Protein AF-A0A842RE19-F1 (afdb_monomer_lite)

Structure (mmCIF, N/CA/C/O backbone):
data_AF-A0A842RE19-F1
#
_entry.id   AF-A0A842RE19-F1
#
loop_
_atom_site.group_PDB
_atom_site.id
_atom_site.type_symbol
_atom_site.label_atom_id
_atom_site.label_alt_id
_atom_site.label_comp_id
_atom_site.label_asym_id
_atom_site.label_entity_id
_atom_site.label_seq_id
_atom_site.pdbx_PDB_ins_code
_atom_site.Cartn_x
_atom_site.Cartn_y
_atom_site.Cartn_z
_atom_site.occupancy
_atom_site.B_iso_or_equiv
_atom_site.auth_seq_id
_atom_site.auth_comp_id
_atom_site.auth_asym_id
_atom_site.auth_atom_id
_atom_site.pdbx_PDB_model_num
ATOM 1 N N . MET A 1 1 ? -48.166 -2.398 23.149 1.00 35.00 1 MET A N 1
ATOM 2 C CA . MET A 1 1 ? -47.291 -2.821 24.267 1.00 35.00 1 MET A CA 1
ATOM 3 C C . MET A 1 1 ? -46.397 -1.653 24.651 1.00 35.00 1 MET A C 1
ATOM 5 O O . MET A 1 1 ? -45.398 -1.396 23.994 1.00 35.00 1 MET A O 1
ATOM 9 N N . THR A 1 2 ? -46.822 -0.897 25.656 1.00 32.06 2 THR A N 1
ATOM 10 C CA . THR A 1 2 ? -46.242 0.384 26.076 1.00 32.06 2 THR A CA 1
ATOM 11 C C . THR A 1 2 ? -45.375 0.123 27.306 1.00 32.06 2 THR A C 1
ATOM 13 O O . THR A 1 2 ? -45.892 -0.293 28.340 1.00 32.06 2 THR A O 1
ATOM 16 N N . LYS A 1 3 ? -44.051 0.278 27.190 1.00 36.25 3 LYS A N 1
ATOM 17 C CA . LYS A 1 3 ? -43.134 0.141 28.332 1.00 36.25 3 LYS A CA 1
ATOM 18 C C . LYS A 1 3 ? -43.241 1.384 29.218 1.00 36.25 3 LYS A C 1
ATOM 20 O O . LYS A 1 3 ? -43.124 2.506 28.733 1.00 36.25 3 LYS A O 1
ATOM 25 N N . TYR A 1 4 ? -43.465 1.153 30.506 1.00 38.84 4 TYR A N 1
ATOM 26 C CA . TYR A 1 4 ? -43.522 2.157 31.561 1.00 38.84 4 TYR A CA 1
ATOM 27 C C . TYR A 1 4 ? -42.185 2.910 31.671 1.00 38.84 4 TYR A C 1
ATOM 29 O O . TYR A 1 4 ? -41.163 2.320 32.021 1.00 38.84 4 TYR A O 1
ATOM 37 N N . PHE A 1 5 ? -42.194 4.214 31.386 1.00 46.59 5 PHE A N 1
ATOM 38 C CA . PHE A 1 5 ? -41.094 5.125 31.709 1.00 46.59 5 PHE A CA 1
ATOM 39 C C . PHE A 1 5 ? -41.260 5.619 33.156 1.00 46.59 5 PHE A C 1
ATOM 41 O O . PHE A 1 5 ? -42.083 6.481 33.447 1.00 46.59 5 PHE A O 1
ATOM 48 N N . LEU A 1 6 ? -40.496 4.990 34.050 1.00 46.19 6 LEU A N 1
ATOM 49 C CA . LEU A 1 6 ? -40.028 5.419 35.377 1.00 46.19 6 LEU A CA 1
ATOM 50 C C . LEU A 1 6 ? -40.591 6.747 35.947 1.00 46.19 6 LEU A C 1
ATOM 52 O O . LEU A 1 6 ? -40.137 7.832 35.595 1.00 46.19 6 LEU A O 1
ATOM 56 N N . GLY A 1 7 ? -41.509 6.634 36.912 1.00 47.56 7 GLY A N 1
ATOM 57 C CA . GLY A 1 7 ? -41.393 7.171 38.284 1.00 47.56 7 GLY A CA 1
ATOM 58 C C . GLY A 1 7 ? -41.003 8.632 38.579 1.00 47.56 7 GLY A C 1
ATOM 59 O O . GLY A 1 7 ? -40.685 8.906 39.732 1.00 47.56 7 GLY A O 1
ATOM 60 N N . ARG A 1 8 ? -41.006 9.573 37.627 1.00 49.69 8 ARG A N 1
ATOM 61 C CA . ARG A 1 8 ? -40.836 11.018 37.909 1.00 49.69 8 ARG A CA 1
ATOM 62 C C . ARG A 1 8 ? -42.181 11.756 37.845 1.00 49.69 8 ARG A C 1
ATOM 64 O O . ARG A 1 8 ? -43.010 11.393 37.009 1.00 49.69 8 ARG A O 1
ATOM 71 N N . PRO A 1 9 ? -42.416 12.788 38.679 1.00 48.28 9 PRO A N 1
ATOM 72 C CA . PRO A 1 9 ? -43.657 13.558 38.642 1.00 48.28 9 PRO A CA 1
ATOM 73 C C . PRO A 1 9 ? -43.860 14.205 37.260 1.00 48.28 9 PRO A C 1
ATOM 75 O O . PRO A 1 9 ? -43.066 15.033 36.812 1.00 48.28 9 PRO A O 1
ATOM 78 N N . LEU A 1 10 ? -44.928 13.784 36.576 1.00 59.91 10 LEU A N 1
ATOM 79 C CA . LEU A 1 10 ? -45.425 14.334 35.313 1.00 59.91 10 LEU A CA 1
ATOM 80 C C . LEU A 1 10 ? -46.031 15.703 35.590 1.00 59.91 10 LEU A C 1
ATOM 82 O O . LEU A 1 10 ? -47.068 15.752 36.237 1.00 59.91 10 LEU A O 1
ATOM 86 N N . ASN A 1 11 ? -45.431 16.795 35.121 1.00 67.56 11 ASN A N 1
ATOM 87 C CA . ASN A 1 11 ? -45.952 18.119 35.473 1.00 67.56 11 ASN A CA 1
ATOM 88 C C . ASN A 1 11 ? -45.916 19.160 34.351 1.00 67.56 11 ASN A C 1
ATOM 90 O O . ASN A 1 11 ? -45.915 20.349 34.647 1.00 67.56 11 ASN A O 1
ATOM 94 N N . ILE A 1 12 ? -45.929 18.766 33.068 1.00 78.00 12 ILE A N 1
ATOM 95 C CA . ILE A 1 12 ? -46.259 19.712 31.986 1.00 78.00 12 ILE A CA 1
ATOM 96 C C . ILE A 1 12 ? -47.089 19.017 30.898 1.00 78.00 12 ILE A C 1
ATOM 98 O O . ILE A 1 12 ? -46.719 17.950 30.416 1.00 78.00 12 ILE A O 1
ATOM 102 N N . ALA A 1 13 ? -48.220 19.608 30.505 1.00 86.06 13 ALA A N 1
ATOM 103 C CA . ALA A 1 13 ? -49.023 19.131 29.380 1.00 86.06 13 ALA A CA 1
ATOM 104 C C . ALA A 1 13 ? -48.448 19.648 28.052 1.00 86.06 13 ALA A C 1
ATOM 106 O O . ALA A 1 13 ? -48.030 20.800 27.955 1.00 86.06 13 ALA A O 1
ATOM 107 N N . CYS A 1 14 ? -48.448 18.819 27.007 1.00 84.69 14 CYS A N 1
ATOM 108 C CA . CYS A 1 14 ? -48.079 19.274 25.669 1.00 84.69 14 CYS A CA 1
ATOM 109 C C . CYS A 1 14 ? -49.024 20.389 25.197 1.00 84.69 14 CYS A C 1
ATOM 111 O O . CYS A 1 14 ? -50.242 20.208 25.212 1.00 84.69 14 CYS A O 1
ATOM 113 N N . ASN A 1 15 ? -48.488 21.506 24.699 1.00 85.25 15 ASN A N 1
ATOM 114 C CA . ASN A 1 15 ? -49.310 22.629 24.235 1.00 85.25 15 ASN A CA 1
ATOM 115 C C . ASN A 1 15 ? -50.277 22.233 23.103 1.00 85.25 15 ASN A C 1
ATOM 117 O O . ASN A 1 15 ? -51.409 22.719 23.097 1.00 85.25 15 ASN A O 1
ATOM 121 N N . ASN A 1 16 ? -49.861 21.306 22.227 1.00 89.12 16 ASN A N 1
ATOM 122 C CA . ASN A 1 16 ? -50.638 20.838 21.078 1.00 89.12 16 ASN A CA 1
ATOM 123 C C . ASN A 1 16 ? -51.621 19.705 21.433 1.00 89.12 16 ASN A C 1
ATOM 125 O O . ASN A 1 16 ? -52.825 19.858 21.270 1.00 89.12 16 ASN A O 1
ATOM 129 N N . CYS A 1 17 ? -51.134 18.572 21.956 1.00 89.31 17 CYS A N 1
ATOM 130 C CA . CYS A 1 17 ? -51.972 17.380 22.174 1.00 89.31 17 CYS A CA 1
ATOM 131 C C . CYS A 1 17 ? -52.468 17.191 23.617 1.00 89.31 17 CYS A C 1
ATOM 133 O O . CYS A 1 17 ? -53.114 16.188 23.908 1.00 89.31 17 CYS A O 1
ATOM 135 N N . LYS A 1 18 ? -52.135 18.110 24.536 1.00 88.75 18 LYS A N 1
ATOM 136 C CA . LYS A 1 18 ? -52.500 18.103 25.970 1.00 88.75 18 LYS A CA 1
ATOM 137 C C . LYS A 1 18 ? -52.070 16.867 26.772 1.00 88.75 18 LYS A C 1
ATOM 139 O O . LYS A 1 18 ? -52.301 16.814 27.976 1.00 88.75 18 LYS A O 1
ATOM 144 N N . THR A 1 19 ? -51.392 15.904 26.152 1.00 86.81 19 THR A N 1
ATOM 145 C CA . THR A 1 19 ? -50.854 14.721 26.829 1.00 86.81 19 THR A CA 1
ATOM 146 C C . THR A 1 19 ? -49.787 15.138 27.848 1.00 86.81 19 THR A C 1
ATOM 148 O O . THR A 1 19 ? -48.957 15.995 27.524 1.00 86.81 19 THR A O 1
ATOM 151 N N . PRO A 1 20 ? -49.783 14.563 29.063 1.00 85.12 20 PRO A N 1
ATOM 152 C CA . PRO A 1 20 ? -48.771 14.861 30.068 1.00 85.12 20 PRO A CA 1
ATOM 153 C C . PRO A 1 20 ? -47.387 14.385 29.610 1.00 85.12 20 PRO A C 1
ATOM 155 O O . PRO A 1 20 ? -47.232 13.286 29.074 1.00 85.12 20 PRO A O 1
ATOM 158 N N . LEU A 1 21 ? -46.384 15.234 29.818 1.00 80.88 21 LEU A N 1
ATOM 159 C CA . LEU A 1 21 ? -44.994 15.024 29.434 1.00 80.88 21 LEU A CA 1
ATOM 160 C C . LEU A 1 21 ? -44.066 15.203 30.633 1.00 80.88 21 LEU A C 1
ATOM 162 O O . LEU A 1 21 ? -44.360 15.918 31.596 1.00 80.88 21 LEU A O 1
ATOM 166 N N . GLN A 1 22 ? -42.908 14.556 30.544 1.00 83.25 22 GLN A N 1
ATOM 167 C CA . GLN A 1 22 ? -41.798 14.839 31.442 1.00 83.25 22 GLN A CA 1
ATOM 168 C C . GLN A 1 22 ? -41.204 16.211 31.106 1.00 83.25 22 GLN A C 1
ATOM 170 O O . GLN A 1 22 ? -41.102 16.590 29.937 1.00 83.25 22 GLN A O 1
ATOM 175 N N . LYS A 1 23 ? -40.800 16.949 32.145 1.00 80.62 23 LYS A N 1
ATOM 176 C CA . LYS A 1 23 ? -40.213 18.289 32.020 1.00 80.62 23 LYS A CA 1
ATOM 177 C C . LYS A 1 23 ? -38.878 18.296 31.270 1.00 80.62 23 LYS A C 1
ATOM 179 O O . LYS A 1 23 ? -38.475 19.359 30.836 1.00 80.62 23 LYS A O 1
ATOM 184 N N . ASP A 1 24 ? -38.251 17.142 31.069 1.00 82.00 24 ASP A N 1
ATOM 185 C CA . ASP A 1 24 ? -36.924 17.019 30.450 1.00 82.00 24 ASP A CA 1
ATOM 186 C C . ASP A 1 24 ? -37.006 16.586 28.972 1.00 82.00 24 ASP A C 1
ATOM 188 O O . ASP A 1 24 ? -35.996 16.274 28.353 1.00 82.00 24 ASP A O 1
ATOM 192 N N . VAL A 1 25 ? -38.214 16.525 28.398 1.00 84.44 25 VAL A N 1
ATOM 193 C CA . VAL A 1 25 ? -38.435 16.065 27.023 1.00 84.44 25 VAL A CA 1
ATOM 194 C C . VAL A 1 25 ? -38.810 17.252 26.118 1.00 84.44 25 VAL A C 1
ATOM 196 O O . VAL A 1 25 ? -39.925 17.784 26.236 1.00 84.44 25 VAL A O 1
ATOM 199 N N . PRO A 1 26 ? -37.924 17.652 25.183 1.00 87.44 26 PRO A N 1
ATOM 200 C CA . PRO A 1 26 ? -38.138 18.810 24.320 1.00 87.44 26 PRO A CA 1
ATOM 201 C C . PRO A 1 26 ? -39.035 18.532 23.109 1.00 87.44 26 PRO A C 1
ATOM 203 O O . PRO A 1 26 ? -39.596 19.462 22.526 1.00 87.44 26 PRO A O 1
ATOM 206 N N . ILE A 1 27 ? -39.222 17.260 22.743 1.00 88.50 27 ILE A N 1
ATOM 207 C CA . ILE A 1 27 ? -40.057 16.837 21.613 1.00 88.50 27 ILE A CA 1
ATOM 208 C C . ILE A 1 27 ? -41.169 15.931 22.128 1.00 88.50 27 ILE A C 1
ATOM 210 O O . ILE A 1 27 ? -40.910 14.881 22.709 1.00 88.50 27 ILE A O 1
ATOM 214 N N . CYS A 1 28 ? -42.428 16.301 21.893 1.00 85.94 28 CYS A N 1
ATOM 215 C CA . CYS A 1 28 ? -43.546 15.457 22.305 1.00 85.94 28 CYS A CA 1
ATOM 216 C C . CYS A 1 28 ? -43.515 14.107 21.554 1.00 85.94 28 CYS A C 1
ATOM 218 O O . CYS A 1 28 ? -43.627 14.105 20.328 1.00 85.94 28 CYS A O 1
ATOM 220 N N . PRO A 1 29 ? -43.460 12.947 22.235 1.00 82.94 29 PRO A N 1
ATOM 221 C CA . PRO A 1 29 ? -43.412 11.645 21.568 1.00 82.94 29 PRO A CA 1
ATOM 222 C C . PRO A 1 29 ? -44.721 11.285 20.849 1.00 82.94 29 PRO A C 1
ATOM 224 O O . PRO A 1 29 ? -44.715 10.446 19.953 1.00 82.94 29 PRO A O 1
ATOM 227 N N . TYR A 1 30 ? -45.839 11.920 21.219 1.00 86.50 30 TYR A N 1
ATOM 228 C CA . TYR A 1 30 ? -47.163 11.615 20.671 1.00 86.50 30 TYR A CA 1
ATOM 229 C C . TYR A 1 30 ? -47.483 12.419 19.409 1.00 86.50 30 TYR A C 1
ATOM 231 O O . TYR A 1 30 ? -47.938 11.849 18.423 1.00 86.50 30 TYR A O 1
ATOM 239 N N . CYS A 1 31 ? -47.230 13.732 19.418 1.00 89.19 31 CYS A N 1
ATOM 240 C CA . CYS A 1 31 ? -47.547 14.613 18.286 1.00 89.19 31 CYS A CA 1
ATOM 241 C C . CYS A 1 31 ? -46.317 15.168 17.553 1.00 89.19 31 CYS A C 1
ATOM 243 O O . CYS A 1 31 ? -46.478 15.901 16.583 1.00 89.19 31 CYS A O 1
ATOM 245 N N . ARG A 1 32 ? -45.099 14.838 18.007 1.00 86.75 32 ARG A N 1
ATOM 246 C CA . ARG A 1 32 ? -43.809 15.271 17.434 1.00 86.75 32 ARG A CA 1
ATOM 247 C C . ARG A 1 32 ? -43.590 16.787 17.379 1.00 86.75 32 ARG A C 1
ATOM 249 O O . ARG A 1 32 ? -42.670 17.246 16.711 1.00 86.75 32 ARG A O 1
ATOM 256 N N . VAL A 1 33 ? -44.395 17.563 18.104 1.00 89.56 33 VAL A N 1
ATOM 257 C CA . VAL A 1 33 ? -44.215 19.015 18.218 1.00 89.56 33 VAL A CA 1
ATOM 258 C C . VAL A 1 33 ? -43.050 19.329 19.154 1.00 89.56 33 VAL A C 1
ATOM 260 O O . VAL A 1 33 ? -42.943 18.765 20.249 1.00 89.56 33 VAL A O 1
ATOM 263 N N . VAL A 1 34 ? -42.195 20.240 18.693 1.00 87.06 34 VAL A N 1
ATOM 264 C CA . VAL A 1 34 ? -41.032 20.775 19.402 1.00 87.06 34 VAL A CA 1
ATOM 265 C C . VAL A 1 34 ? -41.469 21.872 20.373 1.00 87.06 34 VAL A C 1
ATOM 267 O O . VAL A 1 34 ? -42.266 22.737 20.017 1.00 87.06 34 VAL A O 1
ATOM 270 N N . ARG A 1 35 ? -40.937 21.858 21.594 1.00 84.38 35 ARG A N 1
ATOM 271 C CA . ARG A 1 35 ? -41.251 22.828 22.655 1.00 84.38 35 ARG A CA 1
ATOM 272 C C . ARG A 1 35 ? -40.277 24.006 22.636 1.00 84.38 35 ARG A C 1
ATOM 274 O O . ARG A 1 35 ? -39.472 24.183 23.544 1.00 84.38 35 ARG A O 1
ATOM 281 N N . THR A 1 36 ? -40.333 24.803 21.572 1.00 83.69 36 THR A N 1
ATOM 282 C CA . THR A 1 36 ? -39.434 25.957 21.367 1.00 83.69 36 THR A CA 1
ATOM 283 C C . THR A 1 36 ? -39.600 27.065 22.413 1.00 83.69 36 THR A C 1
ATOM 285 O O . THR A 1 36 ? -38.789 27.979 22.468 1.00 83.69 36 THR A O 1
ATOM 288 N N . ASP A 1 37 ? -40.665 27.011 23.217 1.00 83.00 37 ASP A N 1
ATOM 289 C CA . ASP A 1 37 ? -40.958 27.928 24.320 1.00 83.00 37 ASP A CA 1
ATOM 290 C C . ASP A 1 37 ? -40.125 27.650 25.581 1.00 83.00 37 ASP A C 1
ATOM 292 O O . ASP A 1 37 ? -39.983 28.535 26.420 1.00 83.00 37 ASP A O 1
ATOM 296 N N . GLN A 1 38 ? -39.594 26.432 25.733 1.00 82.38 38 GLN A N 1
ATOM 297 C CA . GLN A 1 38 ? -38.895 26.001 26.953 1.00 82.38 38 GLN A CA 1
ATOM 298 C C . GLN A 1 38 ? -37.474 25.508 26.723 1.00 82.38 38 GLN A C 1
ATOM 300 O O . GLN A 1 38 ? -36.728 25.395 27.690 1.00 82.38 38 GLN A O 1
ATOM 305 N N . TYR A 1 39 ? -37.113 25.219 25.475 1.00 84.06 39 TYR A N 1
ATOM 306 C CA . TYR A 1 39 ? -35.785 24.746 25.120 1.00 84.06 39 TYR A CA 1
ATOM 307 C C . TYR A 1 39 ? -35.199 25.629 24.039 1.00 84.06 39 TYR A C 1
ATOM 309 O O . TYR A 1 39 ? -35.854 25.963 23.045 1.00 84.06 39 TYR A O 1
ATOM 317 N N . SER A 1 40 ? -33.939 25.975 24.240 1.00 87.94 40 SER A N 1
ATOM 318 C CA . SER A 1 40 ? -33.105 26.589 23.227 1.00 87.94 40 SER A CA 1
ATOM 319 C C . SER A 1 40 ? -32.887 25.634 22.053 1.00 87.94 40 SER A C 1
ATOM 321 O O . SER A 1 40 ? -33.072 24.416 22.133 1.00 87.94 40 SER A O 1
ATOM 323 N N . ARG A 1 41 ? -32.462 26.210 20.928 1.00 79.81 41 ARG A N 1
ATOM 324 C CA . ARG A 1 41 ? -32.057 25.443 19.751 1.00 79.81 41 ARG A CA 1
ATOM 325 C C . ARG A 1 41 ? -30.962 24.429 20.101 1.00 79.81 41 ARG A C 1
ATOM 327 O O . ARG A 1 41 ? -31.051 23.297 19.640 1.00 79.81 41 ARG A O 1
ATOM 334 N N . ASP A 1 42 ? -29.978 24.826 20.902 1.00 72.75 42 ASP A N 1
ATOM 335 C CA . ASP A 1 42 ? -28.817 23.992 21.228 1.00 72.75 42 ASP A CA 1
ATOM 336 C C . ASP A 1 42 ? -29.215 22.791 22.097 1.00 72.75 42 ASP A C 1
ATOM 338 O O . ASP A 1 42 ? -28.892 21.663 21.746 1.00 72.75 42 ASP A O 1
ATOM 342 N N . GLU A 1 43 ? -30.059 22.988 23.116 1.00 80.31 43 GLU A N 1
ATOM 343 C CA . GLU A 1 43 ? -30.623 21.884 23.918 1.00 80.31 43 GLU A CA 1
ATOM 344 C C . GLU A 1 43 ? -31.451 20.907 23.069 1.00 80.31 43 GLU A C 1
ATOM 346 O O . GLU A 1 43 ? -31.493 19.703 23.335 1.00 80.31 43 GLU A O 1
ATOM 351 N N . LEU A 1 44 ? -32.112 21.412 22.022 1.00 83.75 44 LEU A N 1
ATOM 352 C CA . LEU A 1 44 ? -32.828 20.573 21.069 1.00 83.75 44 LEU A CA 1
ATOM 353 C C . LEU A 1 44 ? -31.879 19.700 20.247 1.00 83.75 44 LEU A C 1
ATOM 355 O O . LEU A 1 44 ? -32.185 18.535 19.990 1.00 83.75 44 LEU A O 1
ATOM 359 N N . PHE A 1 45 ? -30.758 20.275 19.808 1.00 77.25 45 PHE A N 1
ATOM 360 C CA . PHE A 1 45 ? -29.732 19.557 19.063 1.00 77.25 45 PHE A CA 1
ATOM 361 C C . PHE A 1 45 ? -29.036 18.524 19.941 1.00 77.25 45 PHE A C 1
ATOM 363 O O . PHE A 1 45 ? -28.903 17.392 19.489 1.00 77.25 45 PHE A O 1
ATOM 370 N N . ASP A 1 46 ? -28.702 18.858 21.186 1.00 75.38 46 ASP A N 1
ATOM 371 C CA . ASP A 1 46 ? -28.100 17.923 22.140 1.00 75.38 46 ASP A CA 1
ATOM 372 C C . ASP A 1 46 ? -29.028 16.730 22.407 1.00 75.38 46 ASP A C 1
ATOM 374 O O . ASP A 1 46 ? -28.610 15.575 22.319 1.00 75.38 46 ASP A O 1
ATOM 378 N N . TYR A 1 47 ? -30.324 16.984 22.626 1.00 82.62 47 TYR A N 1
ATOM 379 C CA . TYR A 1 47 ? -31.323 15.924 22.773 1.00 82.62 47 TYR A CA 1
ATOM 380 C C . TYR A 1 47 ? -31.445 15.066 21.505 1.00 82.62 47 TYR A C 1
ATOM 382 O O . TYR A 1 47 ? -31.498 13.837 21.562 1.00 82.62 47 TYR A O 1
ATOM 390 N N . LEU A 1 48 ? -31.494 15.690 20.327 1.00 80.94 48 LEU A N 1
ATOM 391 C CA . LEU A 1 48 ? -31.552 14.952 19.067 1.00 80.94 48 LEU A CA 1
ATOM 392 C C . LEU A 1 48 ? -30.274 14.145 18.819 1.00 80.94 48 LEU A C 1
ATOM 394 O O . LEU A 1 48 ? -30.372 13.034 18.316 1.00 80.94 48 LEU A O 1
ATOM 398 N N . GLU A 1 49 ? -29.101 14.650 19.186 1.00 73.94 49 GLU A N 1
ATOM 399 C CA . GLU A 1 49 ? -27.832 13.937 19.044 1.00 73.94 49 GLU A CA 1
ATOM 400 C C . GLU A 1 49 ? -27.703 12.786 20.055 1.00 73.94 49 GLU A C 1
ATOM 402 O O . GLU A 1 49 ? -27.164 11.734 19.715 1.00 73.94 49 GLU A O 1
ATOM 407 N N . GLU A 1 50 ? -28.273 12.918 21.254 1.00 76.81 50 GLU A N 1
ATOM 408 C CA . GLU A 1 50 ? -28.316 11.848 22.256 1.00 76.81 50 GLU A CA 1
ATOM 409 C C . GLU A 1 50 ? -29.244 10.691 21.838 1.00 76.81 50 GLU A C 1
ATOM 411 O O . GLU A 1 50 ? -28.863 9.518 21.910 1.00 76.81 50 GLU A O 1
ATOM 416 N N . PHE A 1 51 ? -30.459 11.001 21.371 1.00 75.00 51 PHE A N 1
ATOM 417 C CA . PHE A 1 51 ? -31.484 9.991 21.063 1.00 75.00 51 PHE A CA 1
ATOM 418 C C . PHE A 1 51 ? -31.482 9.528 19.598 1.00 75.00 51 PHE A C 1
ATOM 420 O O . PHE A 1 51 ? -31.873 8.395 19.304 1.00 75.00 51 PHE A O 1
ATOM 427 N N . PHE A 1 52 ? -31.026 10.380 18.681 1.00 71.50 52 PHE A N 1
ATOM 428 C CA . PHE A 1 52 ? -30.941 10.137 17.238 1.00 71.50 52 PHE A CA 1
ATOM 429 C C . PHE A 1 52 ? -29.582 10.605 16.687 1.00 71.50 52 PHE A C 1
ATOM 431 O O . PHE A 1 52 ? -29.536 11.476 15.813 1.00 71.50 52 PHE A O 1
ATOM 438 N N . PRO A 1 53 ? -28.465 10.033 17.177 1.00 58.25 53 PRO A N 1
ATOM 439 C CA . PRO A 1 53 ? -27.123 10.467 16.809 1.00 58.25 53 PRO A CA 1
ATOM 440 C C . PRO A 1 53 ? -26.944 10.463 15.286 1.00 58.25 53 PRO A C 1
ATOM 442 O O . PRO A 1 53 ? -26.969 9.416 14.637 1.00 58.25 53 PRO A O 1
ATOM 445 N N . THR A 1 54 ? -26.783 11.657 14.705 1.00 55.59 54 THR A N 1
ATOM 446 C CA . THR A 1 54 ? -26.564 11.853 13.258 1.00 55.59 54 THR A CA 1
ATOM 447 C C . THR A 1 54 ? -25.151 11.452 12.844 1.00 55.59 54 THR A C 1
ATOM 449 O O . THR A 1 54 ? -24.913 11.046 11.707 1.00 55.59 54 THR A O 1
ATOM 452 N N . ARG A 1 55 ? -24.209 11.503 13.789 1.00 51.06 55 ARG A N 1
ATOM 453 C CA . ARG A 1 55 ? -22.906 10.847 13.695 1.00 51.06 55 ARG A CA 1
ATOM 454 C C . ARG A 1 55 ? -23.059 9.463 14.298 1.00 51.06 55 ARG A C 1
ATOM 456 O O . ARG A 1 55 ? -23.521 9.357 15.425 1.00 51.06 55 ARG A O 1
ATOM 463 N N . LEU A 1 56 ? -22.652 8.410 13.589 1.00 48.06 56 LEU A N 1
ATOM 464 C CA . LEU A 1 56 ? -22.505 7.080 14.182 1.00 48.06 56 LEU A CA 1
ATOM 465 C C . LEU A 1 56 ? -21.530 7.196 15.361 1.00 48.06 56 LEU A C 1
ATOM 467 O O . LEU A 1 56 ? -20.318 7.111 15.176 1.00 48.06 56 LEU A O 1
ATOM 471 N N . THR A 1 57 ? -22.035 7.424 16.572 1.00 45.94 57 THR A N 1
ATOM 472 C CA . THR A 1 57 ? -21.235 7.292 17.781 1.00 45.94 57 THR A CA 1
ATOM 473 C C . THR A 1 57 ? -20.765 5.849 17.789 1.00 45.94 57 THR A C 1
ATOM 475 O O . THR A 1 57 ? -21.574 4.917 17.807 1.00 45.94 57 THR A O 1
ATOM 478 N N . HIS A 1 58 ? -19.450 5.661 17.649 1.00 52.50 58 HIS A N 1
ATOM 479 C CA . HIS A 1 58 ? -18.816 4.352 17.645 1.00 52.50 58 HIS A CA 1
ATOM 480 C C . HIS A 1 58 ? -19.191 3.654 18.952 1.00 52.50 58 HIS A C 1
ATOM 482 O O . HIS A 1 58 ? -18.635 3.940 20.014 1.00 52.50 58 HIS A O 1
ATOM 488 N N . LYS A 1 59 ? -20.221 2.800 18.897 1.00 55.12 59 LYS A N 1
ATOM 489 C CA . LYS A 1 59 ? -20.704 2.077 20.068 1.00 55.12 59 LYS A CA 1
ATOM 490 C C . LYS A 1 59 ? -19.568 1.188 20.533 1.00 55.12 59 LYS A C 1
ATOM 492 O O . LYS A 1 59 ? -19.214 0.235 19.844 1.00 55.12 59 LYS A O 1
ATOM 497 N N . LYS A 1 60 ? -19.026 1.507 21.710 1.00 56.91 60 LYS A N 1
ATOM 498 C CA . LYS A 1 60 ? -18.046 0.678 22.408 1.00 56.91 60 LYS A CA 1
ATOM 499 C C . LYS A 1 60 ? -18.542 -0.764 22.391 1.00 56.91 60 LYS A C 1
ATOM 501 O O . LYS A 1 60 ? -19.642 -1.042 22.871 1.00 56.91 60 LYS A O 1
ATOM 506 N N . LYS A 1 61 ? -17.741 -1.673 21.841 1.00 63.53 61 LYS A N 1
ATOM 507 C CA . LYS A 1 61 ? -18.057 -3.101 21.823 1.00 63.53 61 LYS A CA 1
ATOM 508 C C . LYS A 1 61 ? -17.350 -3.752 23.019 1.00 63.53 61 LYS A C 1
ATOM 510 O O . LYS A 1 61 ? -16.128 -3.825 23.010 1.00 63.53 61 LYS A O 1
ATOM 515 N N . PRO A 1 62 ? -18.056 -4.156 24.093 1.00 58.81 62 PRO A N 1
ATOM 516 C CA . PRO A 1 62 ? -17.401 -4.657 25.305 1.00 58.81 62 PRO A CA 1
ATOM 517 C C . PRO A 1 62 ? -16.911 -6.107 25.178 1.00 58.81 62 PRO A C 1
ATOM 519 O O . PRO A 1 62 ? -16.019 -6.509 25.919 1.00 58.81 62 PRO A O 1
ATOM 522 N N . VAL A 1 63 ? -17.487 -6.881 24.253 1.00 62.22 63 VAL A N 1
ATOM 523 C CA . VAL A 1 63 ? -17.211 -8.311 24.061 1.00 62.22 63 VAL A CA 1
ATOM 524 C C . VAL A 1 63 ? -17.017 -8.587 22.572 1.00 62.22 63 VAL A C 1
ATOM 526 O O . VAL A 1 63 ? -17.815 -8.130 21.746 1.00 62.22 63 VAL A O 1
ATOM 529 N N . SER A 1 64 ? -15.953 -9.313 22.226 1.00 65.81 64 SER A N 1
ATOM 530 C CA . SER A 1 64 ? -15.719 -9.742 20.850 1.00 65.81 64 SER A CA 1
ATOM 531 C C . SER A 1 64 ? -16.656 -10.884 20.481 1.00 65.81 64 SER A C 1
ATOM 533 O O . SER A 1 64 ? -16.948 -11.768 21.281 1.00 65.81 64 SER A O 1
ATOM 535 N N . THR A 1 65 ? -17.093 -10.892 19.230 1.00 60.84 65 THR A N 1
ATOM 536 C CA . THR A 1 65 ? -17.684 -12.076 18.588 1.00 60.84 65 THR A CA 1
ATOM 537 C C . THR A 1 65 ? -16.702 -12.708 17.600 1.00 60.84 65 THR A C 1
ATOM 539 O O . THR A 1 65 ? -17.050 -13.663 16.910 1.00 60.84 65 THR A O 1
ATOM 542 N N . ALA A 1 66 ? -15.497 -12.143 17.480 1.00 65.50 66 ALA A N 1
ATOM 543 C CA . ALA A 1 66 ? -14.546 -12.469 16.434 1.00 65.50 66 ALA A CA 1
ATOM 544 C C . ALA A 1 66 ? -13.588 -13.585 16.861 1.00 65.50 66 ALA A C 1
ATOM 546 O O . ALA A 1 66 ? -13.140 -13.673 18.006 1.00 65.50 66 ALA A O 1
ATOM 547 N N . LYS A 1 67 ? -13.238 -14.438 15.897 1.00 73.75 67 LYS A N 1
ATOM 548 C CA . LYS A 1 67 ? -12.190 -15.445 16.063 1.00 73.75 67 LYS A CA 1
ATOM 549 C C . LYS A 1 67 ? -10.846 -14.750 16.269 1.00 73.75 67 LYS A C 1
ATOM 551 O O . LYS A 1 67 ? -10.565 -13.765 15.599 1.00 73.75 67 LYS A O 1
ATOM 556 N N . ARG A 1 68 ? -9.988 -15.325 17.122 1.00 72.75 68 ARG A N 1
ATOM 557 C CA . ARG A 1 68 ? -8.607 -14.863 17.323 1.00 72.75 68 ARG A CA 1
ATOM 558 C C . ARG A 1 68 ? -7.878 -14.696 15.978 1.00 72.75 68 ARG A C 1
ATOM 560 O O . ARG A 1 68 ? -7.637 -15.691 15.290 1.00 72.75 68 ARG A O 1
ATOM 567 N N . LEU A 1 69 ? -7.536 -13.457 15.623 1.00 77.94 69 LEU A N 1
ATOM 568 C CA . LEU A 1 69 ? -6.685 -13.132 14.484 1.00 77.94 69 LEU A CA 1
ATOM 569 C C . LEU A 1 69 ? -5.313 -13.786 14.650 1.00 77.94 69 LEU A C 1
ATOM 571 O O . LEU A 1 69 ? -4.745 -13.828 15.743 1.00 77.94 69 LEU A O 1
ATOM 575 N N . LYS A 1 70 ? -4.792 -14.338 13.555 1.00 79.00 70 LYS A N 1
ATOM 576 C CA . LYS A 1 70 ? -3.445 -14.903 13.527 1.00 79.00 70 LYS A CA 1
ATOM 577 C C . LYS A 1 70 ? -2.457 -13.776 13.259 1.00 79.00 70 LYS A C 1
ATOM 579 O O . LYS A 1 70 ? -2.638 -13.028 12.304 1.00 79.00 70 LYS A O 1
ATOM 584 N N . THR A 1 71 ? -1.400 -13.691 14.058 1.00 79.38 71 THR A N 1
ATOM 585 C CA . THR A 1 71 ? -0.239 -12.870 13.708 1.00 79.38 71 THR A CA 1
ATOM 586 C C . THR A 1 71 ? 0.432 -13.479 12.487 1.00 79.38 71 THR A C 1
ATOM 588 O O . THR A 1 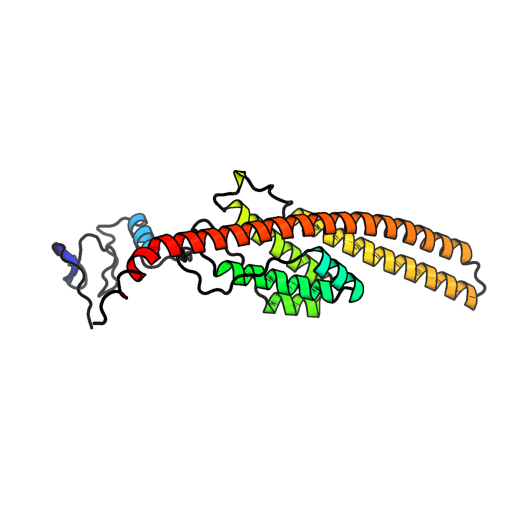71 ? 0.597 -14.699 12.416 1.00 79.38 71 THR A O 1
ATOM 591 N N . ARG A 1 72 ? 0.804 -12.641 11.523 1.00 80.44 72 ARG A N 1
ATOM 592 C CA . ARG A 1 72 ? 1.473 -13.089 10.298 1.00 80.44 72 ARG A CA 1
ATOM 593 C C . ARG A 1 72 ? 2.961 -12.830 10.378 1.00 80.44 72 ARG A C 1
ATOM 595 O O . ARG A 1 72 ? 3.363 -11.761 10.846 1.00 80.44 72 ARG A O 1
ATOM 602 N N . ASP A 1 73 ? 3.739 -13.784 9.879 1.00 85.88 73 ASP A N 1
ATOM 603 C CA . ASP A 1 73 ? 5.156 -13.579 9.620 1.00 85.88 73 ASP A CA 1
ATOM 604 C C . ASP A 1 73 ? 5.330 -12.846 8.288 1.00 85.88 73 ASP A C 1
ATOM 606 O O . ASP A 1 73 ? 4.870 -13.295 7.238 1.00 85.88 73 ASP A O 1
ATOM 610 N N . PHE A 1 74 ? 5.992 -11.696 8.338 1.00 85.38 74 PHE A N 1
ATOM 611 C CA . PHE A 1 74 ? 6.294 -10.897 7.160 1.00 85.38 74 PHE A CA 1
ATOM 612 C C . PHE A 1 74 ? 7.135 -11.676 6.135 1.00 85.38 74 PHE A C 1
ATOM 614 O O . PHE A 1 74 ? 6.876 -11.585 4.935 1.00 85.38 74 PHE A O 1
ATOM 621 N N . TRP A 1 75 ? 8.115 -12.468 6.588 1.00 86.19 75 TRP A N 1
ATOM 622 C CA . TRP A 1 75 ? 9.052 -13.150 5.689 1.00 86.19 75 TRP A CA 1
ATOM 623 C C . TRP A 1 75 ? 8.409 -14.286 4.901 1.00 86.19 75 TRP A C 1
ATOM 625 O O . TRP A 1 75 ? 8.753 -14.488 3.734 1.00 86.19 75 TRP A O 1
ATOM 635 N N . GLU A 1 76 ? 7.448 -14.984 5.503 1.00 86.94 76 GLU A N 1
ATOM 636 C CA . GLU A 1 76 ? 6.645 -16.008 4.833 1.00 86.94 76 GLU A CA 1
ATOM 637 C C . GLU A 1 76 ? 5.890 -15.402 3.640 1.00 86.94 76 GLU A C 1
ATOM 639 O O . GLU A 1 76 ? 6.009 -15.878 2.510 1.00 86.94 76 GLU A O 1
ATOM 644 N N . TRP A 1 77 ? 5.186 -14.288 3.866 1.00 84.31 77 TRP A N 1
ATOM 645 C CA . TRP A 1 77 ? 4.407 -13.608 2.829 1.00 84.31 77 TRP A CA 1
ATOM 646 C C . TRP A 1 77 ? 5.273 -12.933 1.769 1.00 84.31 77 TRP A C 1
ATOM 648 O O . TRP A 1 77 ? 4.936 -12.977 0.585 1.00 84.31 77 TRP A O 1
ATOM 658 N N . TYR A 1 78 ? 6.401 -12.345 2.169 1.00 83.94 78 TYR A N 1
ATOM 659 C CA . TYR A 1 78 ? 7.354 -11.759 1.232 1.00 83.94 78 TYR A CA 1
ATOM 660 C C . TYR A 1 78 ? 7.937 -12.825 0.293 1.00 83.94 78 TYR A C 1
ATOM 662 O O . TYR A 1 78 ? 7.894 -12.667 -0.927 1.00 83.94 78 TYR A O 1
ATOM 670 N N . SER A 1 79 ? 8.390 -13.953 0.848 1.00 84.69 79 SER A N 1
ATOM 671 C CA . SER A 1 79 ? 8.927 -15.074 0.066 1.00 84.69 79 SER A CA 1
ATOM 672 C C . SER A 1 79 ? 7.865 -15.662 -0.861 1.00 84.69 79 SER A C 1
ATOM 674 O O . SER A 1 79 ? 8.124 -15.882 -2.043 1.00 84.69 79 SER A O 1
ATOM 676 N N . PHE A 1 80 ? 6.639 -15.841 -0.358 1.00 82.81 80 PHE A N 1
ATOM 677 C CA . PHE A 1 80 ? 5.503 -16.275 -1.168 1.00 82.81 80 PHE A CA 1
ATOM 678 C C . PHE A 1 80 ? 5.239 -15.324 -2.345 1.00 82.81 80 PHE A C 1
ATOM 680 O O . PHE A 1 80 ? 5.021 -15.780 -3.467 1.00 82.81 80 PHE A O 1
ATOM 687 N N . GLY A 1 81 ? 5.318 -14.009 -2.125 1.00 80.00 81 GLY A N 1
ATOM 688 C CA . GLY A 1 81 ? 5.206 -13.002 -3.180 1.00 80.00 81 GLY A CA 1
ATOM 689 C C . GLY A 1 81 ? 6.262 -13.156 -4.280 1.00 80.00 81 GLY A C 1
ATOM 690 O O . GLY A 1 81 ? 5.914 -13.100 -5.458 1.00 80.00 81 GLY A O 1
ATOM 691 N N . ILE A 1 82 ? 7.522 -13.414 -3.915 1.00 83.06 82 ILE A N 1
ATOM 692 C CA . ILE A 1 82 ? 8.616 -13.627 -4.879 1.00 83.06 82 ILE A CA 1
ATOM 693 C C . ILE A 1 82 ? 8.385 -14.899 -5.702 1.00 83.06 82 ILE A C 1
ATOM 695 O O . ILE A 1 82 ? 8.404 -14.844 -6.930 1.00 83.06 82 ILE A O 1
ATOM 699 N N . PHE A 1 83 ? 8.114 -16.035 -5.047 1.00 84.25 83 PHE A N 1
ATOM 700 C CA . PHE A 1 83 ? 7.940 -17.327 -5.729 1.00 84.25 83 PHE A CA 1
ATOM 701 C C . PHE A 1 83 ? 6.713 -17.382 -6.648 1.00 84.25 83 PHE A C 1
ATOM 703 O O . PHE A 1 83 ? 6.653 -18.210 -7.552 1.00 84.25 83 PHE A O 1
ATOM 710 N N . THR A 1 84 ? 5.740 -16.498 -6.436 1.00 84.06 84 THR A N 1
ATOM 711 C CA . THR A 1 84 ? 4.509 -16.414 -7.236 1.00 84.06 84 THR A CA 1
ATOM 712 C C . THR A 1 84 ? 4.526 -15.264 -8.245 1.00 84.06 84 THR A C 1
ATOM 714 O O . THR A 1 84 ? 3.467 -14.865 -8.731 1.00 84.06 84 THR A O 1
ATOM 717 N N . PHE A 1 85 ? 5.705 -14.704 -8.547 1.00 77.62 85 PHE A N 1
ATOM 718 C CA . PHE A 1 85 ? 5.869 -13.579 -9.477 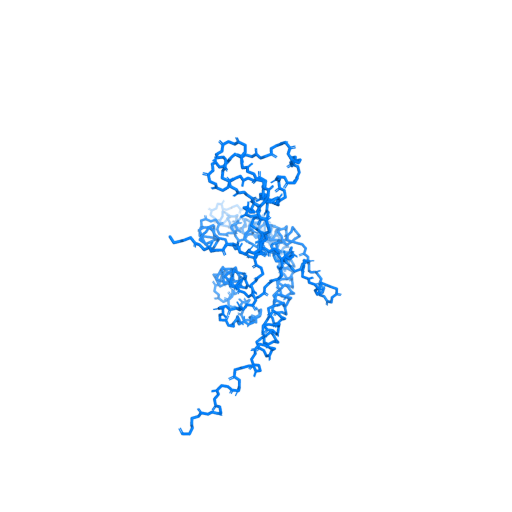1.00 77.62 85 PHE A CA 1
ATOM 719 C C . PHE A 1 85 ? 4.935 -12.392 -9.162 1.00 77.62 85 PHE A C 1
ATOM 721 O O . PHE A 1 85 ? 4.392 -11.747 -10.055 1.00 77.62 85 PHE A O 1
ATOM 728 N N . GLY A 1 86 ? 4.717 -12.109 -7.875 1.00 79.19 86 GLY A N 1
ATOM 729 C CA . GLY A 1 86 ? 3.905 -10.986 -7.403 1.00 79.19 86 GLY A CA 1
ATOM 730 C C . GLY A 1 86 ? 2.427 -11.296 -7.144 1.00 79.19 86 GLY A C 1
ATOM 731 O O . GLY A 1 86 ? 1.769 -10.507 -6.467 1.00 79.19 86 GLY A O 1
ATOM 732 N N . ILE A 1 87 ? 1.891 -12.449 -7.564 1.00 85.44 87 ILE A N 1
ATOM 733 C CA . ILE A 1 87 ? 0.490 -12.820 -7.263 1.00 85.44 87 ILE A CA 1
ATOM 734 C C . ILE A 1 87 ? 0.269 -12.913 -5.748 1.00 85.44 87 ILE A C 1
ATOM 736 O O . ILE A 1 87 ? -0.716 -12.403 -5.210 1.00 85.44 87 ILE A O 1
ATOM 740 N N . GLY A 1 88 ? 1.227 -13.506 -5.039 1.00 86.81 88 GLY A N 1
ATOM 741 C CA . GLY A 1 88 ? 1.188 -13.656 -3.592 1.00 86.81 88 GLY A CA 1
ATOM 742 C C . GLY A 1 88 ? 1.157 -12.328 -2.844 1.00 86.81 88 GLY A C 1
ATOM 743 O O . GLY A 1 88 ? 0.552 -12.251 -1.778 1.00 86.81 88 GLY A O 1
ATOM 744 N N . TYR A 1 89 ? 1.708 -11.262 -3.429 1.00 85.31 89 TYR A N 1
ATOM 745 C CA . TYR A 1 89 ? 1.626 -9.918 -2.864 1.00 85.31 89 TYR A CA 1
ATOM 746 C C . TYR A 1 89 ? 0.203 -9.338 -2.940 1.00 85.31 89 TYR A C 1
ATOM 748 O O . TYR A 1 89 ? -0.260 -8.724 -1.981 1.00 85.31 89 TYR A O 1
ATOM 756 N N . TYR A 1 90 ? -0.542 -9.580 -4.024 1.00 88.31 90 TYR A N 1
ATOM 7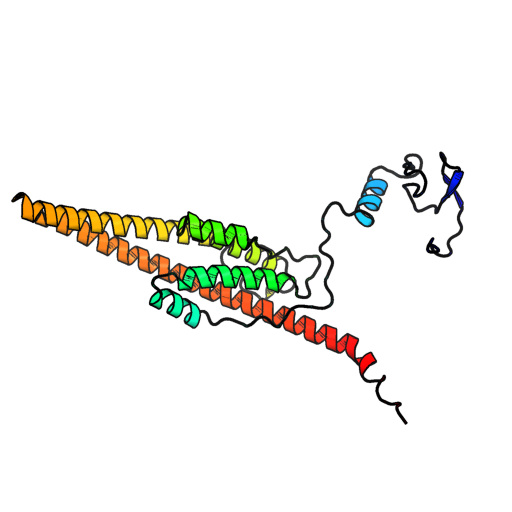57 C CA . TYR A 1 90 ? -1.953 -9.173 -4.103 1.00 88.31 90 TYR A CA 1
ATOM 758 C C . TYR A 1 90 ? -2.830 -9.949 -3.118 1.00 88.31 90 TYR A C 1
ATOM 760 O O . TYR A 1 90 ? -3.704 -9.369 -2.470 1.00 88.31 90 TYR A O 1
ATOM 768 N N . ILE A 1 91 ? -2.567 -11.250 -2.961 1.00 89.38 91 ILE A N 1
ATOM 769 C CA . ILE A 1 91 ? -3.235 -12.074 -1.948 1.00 89.38 91 ILE A CA 1
ATOM 770 C C . ILE A 1 91 ? -2.931 -11.515 -0.556 1.00 89.38 91 ILE A C 1
ATOM 772 O O . ILE A 1 91 ? -3.857 -11.279 0.215 1.00 89.38 91 ILE A O 1
ATOM 776 N N . TYR A 1 92 ? -1.662 -11.232 -0.256 1.00 89.00 92 TYR A N 1
ATOM 777 C CA . TYR A 1 92 ? -1.245 -10.595 0.993 1.00 89.00 92 TYR A CA 1
ATOM 778 C C . TYR A 1 92 ? -1.975 -9.267 1.245 1.00 89.00 92 TYR A C 1
ATOM 780 O O . TYR A 1 92 ? -2.487 -9.041 2.340 1.00 89.00 92 TYR A O 1
ATOM 788 N N . LEU A 1 93 ? -2.101 -8.411 0.230 1.00 89.12 93 LEU A N 1
ATOM 789 C CA . LEU A 1 93 ? -2.841 -7.149 0.309 1.00 89.12 93 LEU A CA 1
ATOM 790 C C . LEU A 1 93 ? -4.316 -7.344 0.684 1.00 89.12 93 LEU A C 1
ATOM 792 O O . LEU A 1 93 ? -4.818 -6.711 1.609 1.00 89.12 93 LEU A O 1
ATOM 796 N N . LEU A 1 94 ? -5.024 -8.240 -0.002 1.00 91.50 94 LEU A N 1
ATOM 797 C CA . LEU A 1 94 ? -6.435 -8.512 0.294 1.00 91.50 94 LEU A CA 1
ATOM 798 C C . LEU A 1 94 ? -6.619 -9.116 1.683 1.00 91.50 94 LEU A C 1
ATOM 800 O O . LEU A 1 94 ? -7.555 -8.785 2.409 1.00 91.50 94 LEU A O 1
ATOM 804 N N . VAL A 1 95 ? -5.705 -10.000 2.054 1.00 90.56 95 VAL A N 1
ATOM 805 C CA . VAL A 1 95 ? -5.715 -10.679 3.337 1.00 90.56 95 VAL A CA 1
ATOM 806 C C . VAL A 1 95 ? -5.426 -9.707 4.486 1.00 90.56 95 VAL A C 1
ATOM 808 O O . VAL A 1 95 ? -6.121 -9.755 5.495 1.00 90.56 95 VAL A O 1
ATOM 811 N N . THR A 1 96 ? -4.482 -8.778 4.330 1.00 89.25 96 THR A N 1
ATOM 812 C CA . THR A 1 96 ? -4.214 -7.735 5.336 1.00 89.25 96 THR A CA 1
ATOM 813 C C . THR A 1 96 ? -5.370 -6.743 5.456 1.00 89.25 96 THR A C 1
ATOM 815 O O . THR A 1 96 ? -5.730 -6.364 6.569 1.00 89.25 96 THR A O 1
ATOM 818 N N . LEU A 1 97 ? -6.024 -6.369 4.349 1.00 90.81 97 LEU A N 1
ATOM 819 C CA . LEU A 1 97 ? -7.260 -5.579 4.401 1.00 90.81 97 LEU A CA 1
ATOM 820 C C . LEU A 1 97 ? -8.383 -6.320 5.134 1.00 90.81 97 LEU A C 1
ATOM 822 O O . LEU A 1 97 ? -9.137 -5.707 5.889 1.00 90.81 97 LEU A O 1
ATOM 826 N N . LYS A 1 98 ? -8.500 -7.633 4.921 1.00 91.00 98 LYS A N 1
ATOM 827 C CA . LYS A 1 98 ? -9.467 -8.458 5.641 1.00 91.00 98 LYS A CA 1
ATOM 828 C C . LYS A 1 98 ? -9.144 -8.492 7.132 1.00 91.00 98 LYS A C 1
ATOM 830 O O . LYS A 1 98 ? -10.039 -8.253 7.930 1.00 91.00 98 LYS A O 1
ATOM 835 N N . ASP A 1 99 ? -7.888 -8.709 7.506 1.00 89.19 99 ASP A N 1
ATOM 836 C CA . ASP A 1 99 ? -7.483 -8.698 8.913 1.00 89.19 99 ASP A CA 1
ATOM 837 C C . ASP A 1 99 ? -7.764 -7.332 9.566 1.00 89.19 99 ASP A C 1
ATOM 839 O O . ASP A 1 99 ? -8.195 -7.285 10.712 1.00 89.19 99 ASP A O 1
ATOM 843 N N . MET A 1 100 ? -7.602 -6.216 8.841 1.00 89.00 100 MET A N 1
ATOM 844 C CA . MET A 1 100 ? -8.020 -4.888 9.317 1.00 89.00 100 MET A CA 1
ATOM 845 C C . MET A 1 100 ? -9.536 -4.779 9.527 1.00 89.00 100 MET A C 1
ATOM 847 O O . MET A 1 100 ? -9.977 -4.125 10.474 1.00 89.00 100 MET A O 1
ATOM 851 N N . ASN A 1 101 ? -10.342 -5.390 8.659 1.00 89.31 101 ASN A N 1
ATOM 852 C CA . ASN A 1 101 ? -11.797 -5.409 8.807 1.00 89.31 101 ASN A CA 1
ATOM 853 C C . ASN A 1 101 ? -12.230 -6.251 10.004 1.00 89.31 101 ASN A C 1
ATOM 855 O O . ASN A 1 101 ? -13.037 -5.786 10.805 1.00 89.31 101 ASN A O 1
ATOM 859 N N . ASP A 1 102 ? -11.671 -7.452 10.121 1.00 88.31 102 ASP A N 1
ATOM 860 C CA . ASP A 1 102 ? -11.930 -8.392 11.209 1.00 88.31 102 ASP A CA 1
ATOM 861 C C . ASP A 1 102 ? -11.432 -7.811 12.550 1.00 88.31 102 ASP A C 1
ATOM 863 O O . ASP A 1 102 ? -12.062 -8.000 13.590 1.00 88.31 102 ASP A O 1
ATOM 867 N N . HIS A 1 103 ? -10.345 -7.025 12.534 1.00 85.75 103 HIS A N 1
ATOM 868 C CA . HIS A 1 103 ? -9.848 -6.283 13.700 1.00 85.75 103 HIS A CA 1
ATOM 869 C C . HIS A 1 103 ? -10.896 -5.320 14.269 1.00 85.75 103 HIS A C 1
ATOM 871 O O . HIS A 1 103 ? -11.014 -5.177 15.482 1.00 85.75 103 HIS A O 1
ATOM 877 N N . TRP A 1 104 ? -11.724 -4.706 13.420 1.00 85.62 104 TRP A N 1
ATOM 878 C CA . TRP A 1 104 ? -12.779 -3.800 13.886 1.00 85.62 104 TRP A CA 1
ATOM 879 C C . TRP A 1 104 ? -13.843 -4.498 14.748 1.00 85.62 104 TRP A C 1
ATOM 881 O O . TRP A 1 104 ? -14.576 -3.846 15.495 1.00 85.62 104 TRP A O 1
ATOM 891 N N . ASP A 1 105 ? -13.950 -5.824 14.661 1.00 83.56 105 ASP A N 1
ATOM 892 C CA . ASP A 1 105 ? -14.918 -6.585 15.445 1.00 83.56 105 ASP A CA 1
ATOM 893 C C . ASP A 1 105 ? -14.454 -6.882 16.880 1.00 83.56 105 ASP A C 1
ATOM 895 O O . ASP A 1 105 ? -15.278 -7.355 17.678 1.00 83.56 105 ASP A O 1
ATOM 899 N N . TYR A 1 106 ? -13.199 -6.558 17.220 1.00 80.44 106 TYR A N 1
ATOM 900 C CA . TYR A 1 106 ? -12.652 -6.611 18.578 1.00 80.44 106 TYR A CA 1
ATOM 901 C C . TYR A 1 106 ? -13.157 -5.468 19.467 1.00 80.44 106 TYR A C 1
ATOM 903 O O . TYR A 1 106 ? -13.714 -4.482 18.971 1.00 80.44 106 TYR A O 1
ATOM 911 N N . PRO A 1 107 ? -12.972 -5.571 20.800 1.00 77.81 107 PRO A N 1
ATOM 912 C CA . PRO A 1 107 ? -13.329 -4.497 21.709 1.00 77.81 107 PRO A CA 1
ATOM 913 C C . PRO A 1 107 ? -12.527 -3.230 21.416 1.00 77.81 107 PRO A C 1
ATOM 915 O O . PRO A 1 107 ? -11.305 -3.243 21.533 1.00 77.81 107 PRO A O 1
ATOM 918 N N . HIS A 1 108 ? -13.220 -2.147 21.079 1.00 77.75 108 HIS A N 1
ATOM 919 C CA . HIS A 1 108 ? -12.633 -0.849 20.741 1.00 77.75 108 HIS A CA 1
ATOM 920 C C . HIS A 1 108 ? -13.250 0.271 21.581 1.00 77.75 108 HIS A C 1
ATOM 922 O O . HIS A 1 108 ? -14.414 0.200 22.002 1.00 77.75 108 HIS A O 1
ATOM 928 N N . GLY A 1 109 ? -12.452 1.304 21.849 1.00 73.00 109 GLY A N 1
ATOM 929 C CA . GLY A 1 109 ? -12.909 2.537 22.487 1.00 73.00 109 GLY A CA 1
ATOM 930 C C . GLY A 1 109 ? -13.704 3.443 21.542 1.00 73.00 109 GLY A C 1
ATOM 931 O O . GLY A 1 109 ? -13.644 3.310 20.324 1.00 73.00 109 GLY A O 1
ATOM 932 N N . SER A 1 110 ? -14.424 4.419 22.100 1.00 73.94 110 SER A N 1
ATOM 933 C CA . SER A 1 110 ? -15.138 5.446 21.319 1.00 73.94 110 SER A CA 1
ATOM 934 C C . SER A 1 110 ? -14.206 6.425 20.590 1.00 73.94 110 SER A C 1
ATOM 936 O O . SER A 1 110 ? -14.652 7.152 19.709 1.00 73.94 110 SER A O 1
ATOM 938 N N . TYR A 1 111 ? -12.926 6.454 20.965 1.00 76.12 111 TYR A N 1
ATOM 939 C CA . TYR A 1 111 ? -11.882 7.283 20.360 1.00 76.12 111 TYR A CA 1
ATOM 940 C C . TYR A 1 111 ? -11.254 6.642 19.108 1.00 76.12 111 TYR A C 1
ATOM 942 O O . TYR A 1 111 ? -10.578 7.324 18.339 1.00 76.12 111 TYR A O 1
ATOM 950 N N . GLU A 1 112 ? -11.453 5.339 18.887 1.00 77.31 112 GLU A N 1
ATOM 951 C CA . GLU A 1 112 ? -10.832 4.618 17.774 1.00 77.31 112 GLU A CA 1
ATOM 952 C C . GLU A 1 112 ? -11.572 4.881 16.463 1.00 77.31 112 GLU A C 1
ATOM 954 O O . GLU A 1 112 ? -12.801 4.859 16.399 1.00 77.31 112 GLU A O 1
ATOM 959 N N . THR A 1 113 ? -10.815 5.104 15.388 1.00 83.50 113 THR A N 1
ATOM 960 C CA . THR A 1 113 ? -11.377 5.265 14.040 1.00 83.50 113 THR A CA 1
ATOM 961 C C . THR A 1 113 ? -11.508 3.922 13.343 1.00 83.50 113 THR A C 1
ATOM 963 O O . THR A 1 113 ? -10.740 2.998 13.604 1.00 83.50 113 THR A O 1
ATOM 966 N N . THR A 1 114 ? -12.477 3.799 12.435 1.00 83.44 114 THR A N 1
ATOM 967 C CA . THR A 1 114 ? -12.720 2.526 11.750 1.00 83.44 114 THR A CA 1
ATOM 968 C C . THR A 1 114 ? -11.557 2.084 10.864 1.00 83.44 114 THR A C 1
ATOM 970 O O . THR A 1 114 ? -11.050 2.838 10.034 1.00 83.44 114 THR A O 1
ATOM 973 N N . THR A 1 115 ? -11.180 0.815 10.998 1.00 85.19 115 THR A N 1
ATOM 974 C CA . THR A 1 115 ? -10.221 0.136 10.118 1.00 85.19 115 THR A CA 1
ATOM 975 C C . THR A 1 115 ? -10.896 -0.541 8.924 1.00 85.19 115 THR A C 1
ATOM 977 O O . THR A 1 115 ? -10.205 -1.129 8.094 1.00 85.19 115 THR A O 1
ATOM 980 N N . LYS A 1 116 ? -12.232 -0.452 8.802 1.00 85.81 116 LYS A N 1
ATOM 981 C CA . LYS A 1 116 ? -12.992 -1.136 7.750 1.00 85.81 116 LYS A CA 1
ATOM 982 C C . LYS A 1 116 ? -12.683 -0.589 6.359 1.00 85.81 116 LYS A C 1
ATOM 984 O O . LYS A 1 116 ? -12.673 0.620 6.117 1.00 85.81 116 LYS A O 1
ATOM 989 N N . ASN A 1 117 ? -12.490 -1.502 5.423 1.00 87.25 117 ASN A N 1
ATOM 990 C CA . ASN A 1 117 ? -12.249 -1.303 4.005 1.00 87.25 117 ASN A CA 1
ATOM 991 C C . ASN A 1 117 ? -13.286 -2.071 3.190 1.00 87.25 117 ASN A C 1
ATOM 993 O O . ASN A 1 117 ? -13.715 -3.160 3.573 1.00 87.25 117 ASN A O 1
ATOM 997 N N . ASP A 1 118 ? -13.660 -1.518 2.043 1.00 87.94 118 ASP A N 1
ATOM 998 C CA . ASP A 1 118 ? -14.482 -2.232 1.078 1.00 87.94 118 ASP A CA 1
ATOM 999 C C . ASP A 1 118 ? -13.607 -3.244 0.322 1.00 87.94 118 ASP A C 1
ATOM 1001 O O . ASP A 1 118 ? -12.839 -2.887 -0.577 1.00 87.94 118 ASP A O 1
ATOM 1005 N N . LEU A 1 119 ? -13.686 -4.512 0.737 1.00 87.00 119 LEU A N 1
ATOM 1006 C CA . LEU A 1 119 ? -12.927 -5.607 0.130 1.00 87.00 119 LEU A CA 1
ATOM 1007 C C . LEU A 1 119 ? -13.367 -5.880 -1.307 1.00 87.00 119 LEU A C 1
ATOM 1009 O O . LEU A 1 119 ? -12.524 -6.251 -2.119 1.00 87.00 119 LEU A O 1
ATOM 1013 N N . PHE A 1 120 ? -14.648 -5.680 -1.631 1.00 86.94 120 PHE A N 1
ATOM 1014 C CA . PHE A 1 120 ? -15.160 -5.904 -2.979 1.00 86.94 120 PHE A CA 1
ATOM 1015 C C . PHE A 1 120 ? -14.588 -4.866 -3.942 1.00 86.94 120 PHE A C 1
ATOM 1017 O O . PHE A 1 120 ? -13.985 -5.229 -4.952 1.00 86.94 120 PHE A O 1
ATOM 1024 N N . THR A 1 121 ? -14.672 -3.583 -3.579 1.00 84.56 121 THR A N 1
ATOM 1025 C CA . THR A 1 121 ? -14.073 -2.501 -4.372 1.00 84.56 121 THR A CA 1
ATOM 1026 C C . THR A 1 121 ? -12.554 -2.656 -4.466 1.00 84.56 121 THR A C 1
ATOM 1028 O O . THR A 1 121 ? -11.986 -2.469 -5.539 1.00 84.56 121 THR A O 1
ATOM 1031 N N . SER A 1 122 ? -11.884 -3.061 -3.380 1.00 87.88 122 SER A N 1
ATOM 1032 C CA . SER A 1 122 ? -10.432 -3.298 -3.388 1.00 87.88 122 SER A CA 1
ATOM 1033 C C . SER A 1 122 ? -10.043 -4.452 -4.319 1.00 87.88 122 SER A C 1
ATOM 1035 O O . SER A 1 122 ? -9.095 -4.330 -5.090 1.00 87.88 122 SER A O 1
ATOM 1037 N N . PHE A 1 123 ? -10.791 -5.557 -4.297 1.00 90.19 123 PHE A N 1
ATOM 1038 C CA . PHE A 1 123 ? -10.578 -6.685 -5.202 1.00 90.19 123 PHE A CA 1
ATOM 1039 C C . PHE A 1 123 ? -10.779 -6.284 -6.664 1.00 90.19 123 PHE A C 1
ATOM 1041 O O . PHE A 1 123 ? -9.916 -6.556 -7.497 1.00 90.19 123 PHE A O 1
ATOM 1048 N N . LEU A 1 124 ? -11.881 -5.591 -6.964 1.00 88.75 124 LEU A N 1
ATOM 1049 C CA . LEU A 1 124 ? -12.178 -5.132 -8.316 1.00 88.75 124 LEU A CA 1
ATOM 1050 C C . LEU A 1 124 ? -11.089 -4.180 -8.821 1.00 88.75 124 LEU A C 1
ATOM 1052 O O . LEU A 1 124 ? -10.602 -4.352 -9.933 1.00 88.75 124 LEU A O 1
ATOM 1056 N N . LEU A 1 125 ? -10.628 -3.253 -7.977 1.00 87.56 125 LEU A N 1
ATOM 1057 C CA . LEU A 1 125 ? -9.562 -2.317 -8.322 1.00 87.56 125 LEU A CA 1
ATOM 1058 C C . LEU A 1 125 ? -8.235 -3.030 -8.635 1.00 87.56 125 LEU A C 1
ATOM 1060 O O . LEU A 1 125 ? -7.583 -2.680 -9.624 1.00 87.56 125 LEU A O 1
ATOM 1064 N N . LEU A 1 126 ? -7.847 -4.037 -7.837 1.00 89.25 126 LEU A N 1
ATOM 1065 C CA . LEU A 1 126 ? -6.668 -4.869 -8.116 1.00 89.25 126 LEU A CA 1
ATOM 1066 C C . LEU A 1 126 ? -6.808 -5.613 -9.443 1.00 89.25 126 LEU A C 1
ATOM 1068 O O . LEU A 1 126 ? -5.861 -5.631 -10.221 1.00 89.25 126 LEU A O 1
ATOM 1072 N N . LEU A 1 127 ? -7.982 -6.183 -9.716 1.00 88.44 127 LEU A N 1
ATOM 1073 C CA . LEU A 1 127 ? -8.232 -6.946 -10.936 1.00 88.44 127 LEU A CA 1
ATOM 1074 C C . LEU A 1 127 ? -8.198 -6.061 -12.191 1.00 88.44 127 LEU A C 1
ATOM 1076 O O . LEU A 1 127 ? -7.660 -6.472 -13.213 1.00 88.44 127 LEU A O 1
ATOM 1080 N N . THR A 1 128 ? -8.761 -4.850 -12.125 1.00 87.94 128 THR A N 1
ATOM 1081 C CA . THR A 1 128 ? -8.899 -3.972 -13.300 1.00 87.94 128 THR A CA 1
ATOM 1082 C C . THR A 1 128 ? -7.678 -3.098 -13.571 1.00 87.94 128 THR A C 1
ATOM 1084 O O . THR A 1 128 ? -7.456 -2.709 -14.712 1.00 87.94 128 THR A O 1
ATOM 1087 N N . THR A 1 129 ? -6.907 -2.735 -12.539 1.00 86.62 129 THR A N 1
ATOM 1088 C CA . THR A 1 129 ? -5.824 -1.734 -12.668 1.00 86.62 129 THR A CA 1
ATOM 1089 C C . THR A 1 129 ? -4.458 -2.207 -12.172 1.00 86.62 129 THR A C 1
ATOM 1091 O O . THR A 1 129 ? -3.477 -1.471 -12.307 1.00 86.62 129 THR A O 1
ATOM 1094 N N . SER A 1 130 ? -4.375 -3.416 -11.604 1.00 84.12 130 SER A N 1
ATOM 1095 C CA . SER A 1 130 ? -3.152 -4.076 -11.131 1.00 84.12 130 SER A CA 1
ATOM 1096 C C . SER A 1 130 ? -2.247 -3.164 -10.290 1.00 84.12 130 SER A C 1
ATOM 1098 O O . SER A 1 130 ? -2.486 -2.974 -9.095 1.00 84.12 130 SER A O 1
ATOM 1100 N N . PHE A 1 131 ? -1.206 -2.584 -10.902 1.00 82.56 131 PHE A N 1
ATOM 1101 C CA . PHE A 1 131 ? -0.219 -1.728 -10.241 1.00 82.56 131 PHE A CA 1
ATOM 1102 C C . PHE A 1 131 ? -0.846 -0.476 -9.623 1.00 82.56 131 PHE A C 1
ATOM 1104 O O . PHE A 1 131 ? -0.602 -0.192 -8.453 1.00 82.56 131 PHE A O 1
ATOM 1111 N N . PHE A 1 132 ? -1.702 0.243 -10.354 1.00 86.50 132 PHE A N 1
ATOM 1112 C CA . PHE A 1 132 ? -2.317 1.472 -9.837 1.00 86.50 132 PHE A CA 1
ATOM 1113 C C . PHE A 1 132 ? -3.272 1.185 -8.677 1.00 86.50 132 PHE A C 1
ATOM 1115 O O . PHE A 1 132 ? -3.268 1.895 -7.669 1.00 86.50 132 PHE A O 1
ATOM 1122 N N . GLY A 1 133 ? -4.036 0.098 -8.780 1.00 87.75 133 GLY A N 1
ATOM 1123 C CA . GLY A 1 133 ? -4.932 -0.343 -7.721 1.00 87.75 133 GLY A CA 1
ATOM 1124 C C . GLY A 1 133 ? -4.189 -0.693 -6.440 1.00 87.75 133 GLY A C 1
ATOM 1125 O O . GLY A 1 133 ? -4.598 -0.268 -5.359 1.00 87.75 133 GLY A O 1
ATOM 1126 N N . ALA A 1 134 ? -3.053 -1.387 -6.555 1.00 88.44 134 ALA A N 1
ATOM 1127 C CA . ALA A 1 134 ? -2.218 -1.719 -5.405 1.00 88.44 134 ALA A CA 1
ATOM 1128 C C . ALA A 1 134 ? -1.703 -0.471 -4.679 1.00 88.44 134 ALA A C 1
ATOM 1130 O O . ALA A 1 134 ? -1.747 -0.432 -3.452 1.00 88.44 134 ALA A O 1
ATOM 1131 N N . ILE A 1 135 ? -1.283 0.567 -5.410 1.00 90.06 135 ILE A N 1
ATOM 1132 C CA . ILE A 1 135 ? -0.826 1.835 -4.819 1.00 90.06 135 ILE A CA 1
ATOM 1133 C C . ILE A 1 135 ? -1.945 2.481 -3.985 1.00 90.06 135 ILE A C 1
ATOM 1135 O O . ILE A 1 135 ? -1.725 2.875 -2.837 1.00 90.06 135 ILE A O 1
ATOM 1139 N N . ILE A 1 136 ? -3.158 2.571 -4.542 1.00 89.38 136 ILE A N 1
ATOM 1140 C CA . ILE A 1 136 ? -4.315 3.189 -3.872 1.00 89.38 136 ILE A CA 1
ATOM 1141 C C . ILE A 1 136 ? -4.716 2.388 -2.629 1.00 89.38 136 ILE A C 1
ATOM 1143 O O . ILE A 1 136 ? -4.977 2.957 -1.567 1.00 89.38 136 ILE A O 1
ATOM 1147 N N . ILE A 1 137 ? -4.744 1.062 -2.742 1.00 90.19 137 ILE A N 1
ATOM 1148 C CA . ILE A 1 137 ? -5.091 0.176 -1.631 1.00 90.19 137 ILE A CA 1
ATOM 1149 C C . ILE A 1 137 ? -4.064 0.278 -0.511 1.00 90.19 137 ILE A C 1
ATOM 1151 O O . ILE A 1 137 ? -4.456 0.401 0.649 1.00 90.19 137 ILE A O 1
ATOM 1155 N N . GLN A 1 138 ? -2.772 0.298 -0.844 1.00 90.06 138 GLN A N 1
ATOM 1156 C CA . GLN A 1 138 ? -1.717 0.490 0.145 1.00 90.06 138 GLN A CA 1
ATOM 1157 C C . GLN A 1 138 ? -1.867 1.826 0.862 1.00 90.06 138 GLN A C 1
ATOM 1159 O O . GLN A 1 138 ? -1.839 1.876 2.090 1.00 90.06 138 GLN A O 1
ATOM 1164 N N . TYR A 1 139 ? -2.107 2.907 0.120 1.00 90.12 139 TYR A N 1
ATOM 1165 C CA . TYR A 1 139 ? -2.363 4.209 0.724 1.00 90.12 139 TYR A CA 1
ATOM 1166 C C . TYR A 1 139 ? -3.527 4.164 1.719 1.00 90.12 139 TYR A C 1
ATOM 1168 O O . TYR A 1 139 ? -3.371 4.598 2.860 1.00 90.12 139 TYR A O 1
ATOM 1176 N N . ASN A 1 140 ? -4.667 3.595 1.321 1.00 88.44 140 ASN A N 1
ATOM 1177 C CA . ASN A 1 140 ? -5.845 3.498 2.181 1.00 88.44 140 ASN A CA 1
ATOM 1178 C C . ASN A 1 140 ? -5.589 2.632 3.421 1.00 88.44 140 ASN A C 1
ATOM 1180 O O . ASN A 1 140 ? -5.957 3.034 4.528 1.00 88.44 140 ASN A O 1
ATOM 1184 N N . ARG A 1 141 ? -4.925 1.482 3.246 1.00 89.31 141 ARG A N 1
ATOM 1185 C CA . ARG A 1 141 ? -4.494 0.581 4.324 1.00 89.31 141 ARG A CA 1
ATOM 1186 C C . ARG A 1 141 ? -3.660 1.346 5.349 1.00 89.31 141 ARG A C 1
ATOM 1188 O O . ARG A 1 141 ? -4.037 1.416 6.518 1.00 89.31 141 ARG A O 1
ATOM 1195 N N . TYR A 1 142 ? -2.577 1.981 4.906 1.00 89.31 142 TYR A N 1
ATOM 1196 C CA . TYR A 1 142 ? -1.665 2.699 5.792 1.00 89.31 142 TYR A CA 1
ATOM 1197 C C . TYR A 1 142 ? -2.286 3.927 6.432 1.00 89.31 142 TYR A C 1
ATOM 1199 O O . TYR A 1 142 ? -2.067 4.176 7.613 1.00 89.31 142 TYR A O 1
ATOM 1207 N N . GLN A 1 143 ? -3.075 4.694 5.684 1.00 89.06 143 GLN A N 1
ATOM 1208 C CA . GLN A 1 143 ? -3.697 5.901 6.208 1.00 89.06 143 GLN A CA 1
ATOM 1209 C C . GLN A 1 143 ? -4.709 5.569 7.309 1.00 89.06 143 GLN A C 1
ATOM 1211 O O . GLN A 1 143 ? -4.673 6.188 8.371 1.00 89.06 143 GLN A O 1
ATOM 1216 N N . LYS A 1 144 ? -5.575 4.571 7.091 1.00 88.06 144 LYS A N 1
ATOM 1217 C CA . LYS A 1 144 ? -6.547 4.142 8.106 1.00 88.06 144 LYS A CA 1
ATOM 1218 C C . LYS A 1 144 ? -5.862 3.558 9.327 1.00 88.06 144 LYS A C 1
ATOM 1220 O O . LYS A 1 144 ? -6.222 3.909 10.445 1.00 88.06 144 LYS A O 1
ATOM 1225 N N . LEU A 1 145 ? -4.857 2.710 9.120 1.00 87.06 145 LEU A N 1
ATOM 1226 C CA . LEU A 1 145 ? -4.127 2.103 10.224 1.00 87.06 145 LEU A CA 1
ATOM 1227 C C . LEU A 1 145 ? -3.368 3.153 11.048 1.00 87.06 145 LEU A C 1
ATOM 1229 O O . LEU A 1 145 ? -3.424 3.128 12.273 1.00 87.06 145 LEU A O 1
ATOM 1233 N N . TYR A 1 146 ? -2.733 4.123 10.388 1.00 88.50 146 TYR A N 1
ATOM 1234 C CA . TYR A 1 146 ? -2.066 5.251 11.039 1.00 88.50 146 TYR A CA 1
ATOM 1235 C C . TYR A 1 146 ? -3.025 6.050 11.921 1.00 88.50 146 TYR A C 1
ATOM 1237 O O . TYR A 1 146 ? -2.738 6.279 13.094 1.00 88.50 146 TYR A O 1
ATOM 1245 N N . THR A 1 147 ? -4.179 6.449 11.379 1.00 86.38 147 THR A N 1
ATOM 1246 C CA . THR A 1 147 ? -5.182 7.211 12.133 1.00 86.38 147 THR A CA 1
ATOM 1247 C C . THR A 1 147 ? -5.790 6.389 13.270 1.00 86.38 147 THR A C 1
ATOM 1249 O O . THR A 1 147 ? -6.027 6.930 14.347 1.00 86.38 147 THR A O 1
ATOM 1252 N N . HIS A 1 148 ? -6.007 5.088 13.067 1.00 86.75 148 HIS A N 1
ATOM 1253 C CA . HIS A 1 148 ? -6.520 4.197 14.104 1.00 86.75 148 HIS A CA 1
ATOM 1254 C C . HIS A 1 148 ? -5.542 4.077 15.277 1.00 86.75 148 HIS A C 1
ATOM 1256 O O . HIS A 1 148 ? -5.922 4.318 16.422 1.00 86.75 148 HIS A O 1
ATOM 1262 N N . ILE A 1 149 ? -4.271 3.782 14.989 1.00 84.69 149 ILE A N 1
ATOM 1263 C CA . ILE A 1 149 ? -3.240 3.616 16.017 1.00 84.69 149 ILE A CA 1
ATOM 1264 C C . ILE A 1 149 ? -2.994 4.927 16.758 1.00 84.69 149 ILE A C 1
ATOM 1266 O O . ILE A 1 149 ? -2.902 4.898 17.978 1.00 84.69 149 ILE A O 1
ATOM 1270 N N . LEU A 1 150 ? -2.942 6.071 16.063 1.00 84.75 150 LEU A N 1
ATOM 1271 C CA . LEU A 1 150 ? -2.731 7.384 16.687 1.00 84.75 150 LEU A CA 1
ATOM 1272 C C . LEU A 1 150 ? -3.799 7.783 17.706 1.00 84.75 150 LEU A C 1
ATOM 1274 O O . LEU A 1 150 ? -3.520 8.597 18.583 1.00 84.75 150 LEU A O 1
ATOM 1278 N N . ASN A 1 151 ? -5.007 7.242 17.585 1.00 82.06 151 ASN A N 1
ATOM 1279 C CA . ASN A 1 151 ? -6.078 7.540 18.523 1.00 82.06 151 ASN A CA 1
ATOM 1280 C C . ASN A 1 151 ? -6.139 6.531 19.678 1.00 82.06 151 ASN A C 1
ATOM 1282 O O . ASN A 1 151 ? -6.908 6.734 20.613 1.00 82.06 151 ASN A O 1
ATOM 1286 N N . ALA A 1 152 ? -5.345 5.457 19.643 1.00 77.19 152 ALA A N 1
ATOM 1287 C CA . ALA A 1 152 ? -5.305 4.470 20.711 1.00 77.19 152 ALA A CA 1
ATOM 1288 C C . ALA A 1 152 ? -4.615 5.040 21.974 1.00 77.19 152 ALA A C 1
ATOM 1290 O O . ALA A 1 152 ? -3.658 5.807 21.888 1.00 77.19 152 ALA A O 1
ATOM 1291 N N . PRO A 1 153 ? -5.009 4.628 23.189 1.00 72.12 153 PRO A N 1
ATOM 1292 C CA . PRO A 1 153 ? -4.501 5.198 24.439 1.00 72.12 153 PRO A CA 1
ATOM 1293 C C . PRO A 1 153 ? -3.029 4.847 24.695 1.00 72.12 153 PRO A C 1
ATOM 1295 O O . PRO A 1 153 ? -2.401 5.413 25.585 1.00 72.12 153 PRO A O 1
ATOM 1298 N N . ARG A 1 154 ? -2.460 3.907 23.928 1.00 70.44 154 ARG A N 1
ATOM 1299 C CA . ARG A 1 154 ? -1.096 3.391 24.098 1.00 70.44 154 ARG A CA 1
ATOM 1300 C C . ARG A 1 154 ? -0.080 3.958 23.094 1.00 70.44 154 ARG A C 1
ATOM 1302 O O . ARG A 1 154 ? 1.023 3.428 22.975 1.00 70.44 154 ARG A O 1
ATOM 1309 N N . VAL A 1 155 ? -0.414 5.042 22.391 1.00 59.88 155 VAL A N 1
ATOM 1310 C CA . VAL A 1 155 ? 0.472 5.657 21.378 1.00 59.88 155 VAL A CA 1
ATOM 1311 C C . VAL A 1 155 ? 1.843 6.013 21.943 1.00 59.88 155 VAL A C 1
ATOM 1313 O O . VAL A 1 155 ? 2.843 5.810 21.266 1.00 59.88 155 VAL A O 1
ATOM 1316 N N . GLY A 1 156 ? 1.915 6.455 23.204 1.00 55.84 156 GLY A N 1
ATOM 1317 C CA . GLY A 1 156 ? 3.166 6.890 23.835 1.00 55.84 156 GLY A CA 1
ATOM 1318 C C . GLY A 1 156 ? 4.278 5.832 23.898 1.00 55.84 156 GLY A C 1
ATOM 1319 O O . GLY A 1 156 ? 5.438 6.205 24.032 1.00 55.84 156 GLY A O 1
ATOM 1320 N N . SER A 1 157 ? 3.959 4.534 23.776 1.00 59.50 157 SER A N 1
ATOM 1321 C CA . SER A 1 157 ? 4.964 3.455 23.744 1.00 59.50 157 SER A CA 1
ATOM 1322 C C . SER A 1 157 ? 5.213 2.862 22.354 1.00 59.50 157 SER A C 1
ATOM 1324 O O . SER A 1 157 ? 6.100 2.026 22.204 1.00 59.50 157 SER A O 1
ATOM 1326 N N . LEU A 1 158 ? 4.420 3.234 21.349 1.00 64.88 158 LEU A N 1
ATOM 1327 C CA . LEU A 1 158 ? 4.529 2.700 19.993 1.00 64.88 158 LEU A CA 1
ATOM 1328 C C . LEU A 1 158 ? 5.331 3.683 19.136 1.00 64.88 158 LEU A C 1
ATOM 1330 O O . LEU A 1 158 ? 4.980 4.856 19.032 1.00 64.88 158 LEU A O 1
ATOM 1334 N N . ARG A 1 159 ? 6.408 3.213 18.491 1.00 67.62 159 ARG A N 1
ATOM 1335 C CA . ARG A 1 159 ? 7.071 3.996 17.439 1.00 67.62 159 ARG A CA 1
ATOM 1336 C C . ARG A 1 159 ? 6.071 4.181 16.306 1.00 67.62 159 ARG A C 1
ATOM 1338 O O . ARG A 1 159 ? 5.746 3.222 15.615 1.00 67.62 159 ARG A O 1
ATOM 1345 N N . VAL A 1 160 ? 5.555 5.399 16.152 1.00 65.50 160 VAL A N 1
ATOM 1346 C CA . VAL A 1 160 ? 4.577 5.696 15.107 1.00 65.50 160 VAL A CA 1
ATOM 1347 C C . VAL A 1 160 ? 5.293 5.633 13.751 1.00 65.50 160 VAL A C 1
ATOM 1349 O O . VAL A 1 160 ? 6.244 6.387 13.534 1.00 65.50 160 VAL A O 1
ATOM 1352 N N . PRO A 1 161 ? 4.864 4.751 12.841 1.00 67.50 161 PRO A N 1
ATOM 1353 C CA . PRO A 1 161 ? 5.528 4.552 11.560 1.00 67.50 161 PRO A CA 1
ATOM 1354 C C . PRO A 1 161 ? 5.186 5.677 10.568 1.00 67.50 161 PRO A C 1
ATOM 1356 O O . PRO A 1 161 ? 4.342 6.544 10.828 1.00 67.50 161 PRO A O 1
ATOM 1359 N N . LEU A 1 162 ? 5.862 5.674 9.413 1.00 74.75 162 LEU A N 1
ATOM 1360 C CA . LEU A 1 162 ? 5.669 6.666 8.351 1.00 74.75 162 LEU A CA 1
ATOM 1361 C C . LEU A 1 162 ? 4.199 6.794 7.934 1.00 74.75 162 LEU A C 1
ATOM 1363 O O . LEU A 1 162 ? 3.491 5.805 7.762 1.00 74.75 162 LEU A 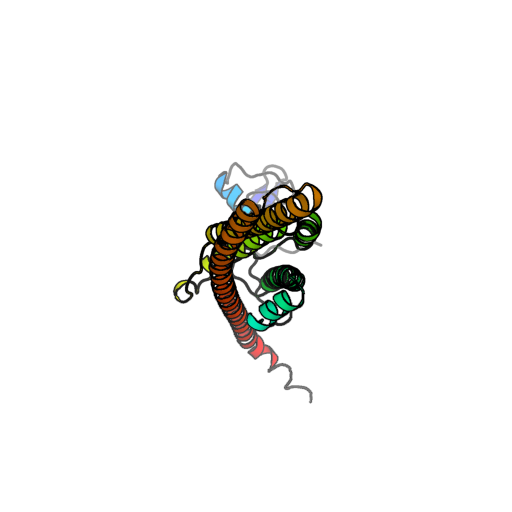O 1
ATOM 1367 N N . ARG A 1 163 ? 3.758 8.033 7.689 1.00 79.62 163 ARG A N 1
ATOM 1368 C CA . ARG A 1 163 ? 2.405 8.327 7.196 1.00 79.62 163 ARG A CA 1
ATOM 1369 C C . ARG A 1 163 ? 2.142 7.658 5.846 1.00 79.62 163 ARG A C 1
ATOM 1371 O O . ARG A 1 163 ? 3.030 7.595 4.995 1.00 79.62 163 ARG A O 1
ATOM 1378 N N . GLY A 1 164 ? 0.878 7.304 5.596 1.00 76.69 164 GLY A N 1
ATOM 1379 C CA . GLY A 1 164 ? 0.443 6.685 4.337 1.00 76.69 164 GLY A CA 1
ATOM 1380 C C . GLY A 1 164 ? 0.842 7.470 3.080 1.00 76.69 164 GLY A C 1
ATOM 1381 O O . GLY A 1 164 ? 1.165 6.867 2.062 1.00 76.69 164 GLY A O 1
ATOM 1382 N N . LYS A 1 165 ? 0.924 8.809 3.157 1.00 84.31 165 LYS A N 1
ATOM 1383 C CA . LYS A 1 165 ? 1.412 9.661 2.053 1.00 84.31 165 LYS A CA 1
ATOM 1384 C C . LYS A 1 165 ? 2.855 9.349 1.634 1.00 84.31 165 LYS A C 1
ATOM 1386 O O . LYS A 1 165 ? 3.139 9.333 0.444 1.00 84.31 165 LYS A O 1
ATOM 1391 N N . SER A 1 166 ? 3.762 9.112 2.582 1.00 87.00 166 SER A N 1
ATOM 1392 C CA . SER A 1 166 ? 5.166 8.809 2.270 1.00 87.00 166 SER A CA 1
ATOM 1393 C C . SER A 1 166 ? 5.286 7.460 1.566 1.00 87.00 166 SER A C 1
ATOM 1395 O O . SER A 1 166 ? 5.994 7.338 0.573 1.00 87.00 166 SER A O 1
ATOM 1397 N N . ILE A 1 167 ? 4.527 6.470 2.037 1.00 84.00 167 ILE A N 1
ATOM 1398 C CA . ILE A 1 167 ? 4.516 5.124 1.459 1.00 84.00 167 ILE A CA 1
ATOM 1399 C C . ILE A 1 167 ? 3.887 5.132 0.063 1.00 84.00 167 ILE A C 1
ATOM 1401 O O . ILE A 1 167 ? 4.418 4.504 -0.848 1.00 84.00 167 ILE A O 1
ATOM 1405 N N . PHE A 1 168 ? 2.819 5.907 -0.138 1.00 89.12 168 PHE A N 1
ATOM 1406 C CA . PHE A 1 168 ? 2.224 6.120 -1.458 1.00 89.12 168 PHE A CA 1
ATOM 1407 C C . PHE A 1 168 ? 3.266 6.592 -2.479 1.00 89.12 168 PHE A C 1
ATOM 1409 O O . PHE A 1 168 ? 3.400 5.983 -3.537 1.00 89.12 168 PHE A O 1
ATOM 1416 N N . TRP A 1 169 ? 4.051 7.623 -2.147 1.00 92.44 169 TRP A N 1
ATOM 1417 C CA . TRP A 1 169 ? 5.077 8.135 -3.059 1.00 92.44 169 TRP A CA 1
ATOM 1418 C C . TRP A 1 169 ? 6.196 7.130 -3.332 1.00 92.44 169 TRP A C 1
ATOM 1420 O O . TRP A 1 169 ? 6.681 7.078 -4.459 1.00 92.44 169 TRP A O 1
ATOM 1430 N N . LEU A 1 170 ? 6.567 6.297 -2.354 1.00 92.56 170 LEU A N 1
ATOM 1431 C CA . LEU A 1 170 ? 7.531 5.215 -2.575 1.00 92.56 170 LEU A CA 1
ATOM 1432 C C . LEU A 1 170 ? 7.005 4.182 -3.579 1.00 92.56 170 LEU A C 1
ATOM 1434 O O . LEU A 1 170 ? 7.732 3.815 -4.496 1.00 92.56 170 LEU A O 1
ATOM 1438 N N . PHE A 1 171 ? 5.742 3.762 -3.468 1.00 91.69 171 PHE A N 1
ATOM 1439 C CA . PHE A 1 171 ? 5.141 2.828 -4.428 1.00 91.69 171 PHE A CA 1
ATOM 1440 C C . PHE A 1 171 ? 4.943 3.445 -5.822 1.00 91.69 171 PHE A C 1
ATOM 1442 O O . PHE A 1 171 ? 5.155 2.767 -6.831 1.00 91.69 171 PHE A O 1
ATOM 1449 N N . VAL A 1 172 ? 4.581 4.731 -5.902 1.00 94.06 172 VAL A N 1
ATOM 1450 C CA . VAL A 1 172 ? 4.526 5.468 -7.178 1.00 94.06 172 VAL A CA 1
ATOM 1451 C C . VAL A 1 172 ? 5.910 5.505 -7.822 1.00 94.06 172 VAL A C 1
ATOM 1453 O O . VAL A 1 172 ? 6.048 5.136 -8.986 1.00 94.06 172 VAL A O 1
ATOM 1456 N N . LEU A 1 173 ? 6.943 5.878 -7.061 1.00 95.62 173 LEU A N 1
ATOM 1457 C CA . LEU A 1 173 ? 8.322 5.901 -7.541 1.00 95.62 173 LEU A CA 1
ATOM 1458 C C . LEU A 1 173 ? 8.777 4.510 -7.998 1.00 95.62 173 LEU A C 1
ATOM 1460 O O . LEU A 1 173 ? 9.311 4.380 -9.094 1.00 95.62 173 LEU A O 1
ATOM 1464 N N . GLN A 1 174 ? 8.510 3.464 -7.211 1.00 93.88 174 GLN A N 1
ATOM 1465 C CA . GLN A 1 174 ? 8.828 2.083 -7.578 1.00 93.88 174 GLN A CA 1
ATOM 1466 C C . GLN A 1 174 ? 8.164 1.684 -8.907 1.00 93.88 174 GLN A C 1
ATOM 1468 O O . GLN A 1 174 ? 8.798 1.048 -9.747 1.00 93.88 174 GLN A O 1
ATOM 1473 N N . THR A 1 175 ? 6.909 2.087 -9.120 1.00 92.12 175 THR A N 1
ATOM 1474 C CA . THR A 1 175 ? 6.165 1.804 -10.357 1.00 92.12 175 THR A CA 1
ATOM 1475 C C . THR A 1 175 ? 6.753 2.555 -11.550 1.00 92.12 175 THR A C 1
ATOM 1477 O O . THR A 1 175 ? 6.950 1.959 -12.605 1.00 92.12 175 THR A O 1
ATOM 1480 N N . ILE A 1 176 ? 7.101 3.835 -11.385 1.00 95.75 176 ILE A N 1
ATOM 1481 C CA . ILE A 1 176 ? 7.769 4.629 -12.429 1.00 95.75 176 ILE A CA 1
ATOM 1482 C C . ILE A 1 176 ? 9.112 3.996 -12.806 1.00 95.75 176 ILE A C 1
ATOM 1484 O O . ILE A 1 176 ? 9.394 3.827 -13.990 1.00 95.75 176 ILE A O 1
ATOM 1488 N N . LEU A 1 177 ? 9.916 3.598 -11.816 1.00 95.88 177 LEU A N 1
ATOM 1489 C CA . LEU A 1 177 ? 11.205 2.942 -12.043 1.00 95.88 177 LEU A CA 1
ATOM 1490 C C . LEU A 1 177 ? 11.043 1.601 -12.760 1.00 95.88 177 LEU A C 1
ATOM 1492 O O . LEU A 1 177 ? 11.808 1.307 -13.673 1.00 95.88 177 LEU A O 1
ATOM 1496 N N . PHE A 1 178 ? 10.028 0.812 -12.400 1.00 93.56 178 PHE A N 1
ATOM 1497 C CA . PHE A 1 178 ? 9.720 -0.438 -13.091 1.00 93.56 178 PHE A CA 1
ATOM 1498 C C . PHE A 1 178 ? 9.338 -0.208 -14.558 1.00 93.56 178 PHE A C 1
A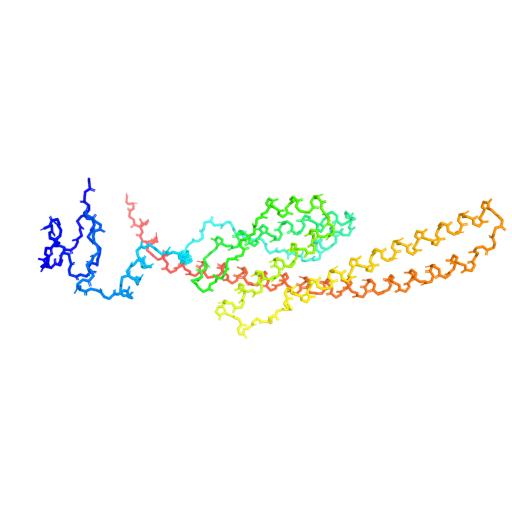TOM 1500 O O . PHE A 1 178 ? 9.888 -0.857 -15.444 1.00 93.56 178 PHE A O 1
ATOM 1507 N N . LEU A 1 179 ? 8.438 0.740 -14.834 1.00 94.56 179 LEU A N 1
ATOM 1508 C CA . LEU A 1 179 ? 8.032 1.062 -16.205 1.00 94.56 179 LEU A CA 1
ATOM 1509 C C . LEU A 1 179 ? 9.207 1.599 -17.032 1.00 94.56 179 LEU A C 1
ATOM 1511 O O . LEU A 1 179 ? 9.372 1.205 -18.184 1.00 94.56 179 LEU A O 1
ATOM 1515 N N . ALA A 1 180 ? 10.053 2.445 -16.437 1.00 96.44 180 ALA A N 1
ATOM 1516 C CA . ALA A 1 180 ? 11.270 2.939 -17.074 1.00 96.44 180 ALA A CA 1
ATOM 1517 C C . ALA A 1 180 ? 12.256 1.801 -17.378 1.00 96.44 180 ALA A C 1
ATOM 1519 O O . ALA A 1 180 ? 12.797 1.743 -18.480 1.00 96.44 180 ALA A O 1
ATOM 1520 N N . LEU A 1 181 ? 12.451 0.869 -16.440 1.00 96.88 181 LEU A N 1
ATOM 1521 C CA . LEU A 1 181 ? 13.290 -0.314 -16.633 1.00 96.88 181 LEU A CA 1
ATOM 1522 C C . LEU A 1 181 ? 12.794 -1.157 -17.814 1.00 96.88 181 LEU A C 1
ATOM 1524 O O . LEU A 1 181 ? 13.574 -1.472 -18.711 1.00 96.88 181 LEU A O 1
ATOM 1528 N N . VAL A 1 182 ? 11.497 -1.480 -17.836 1.00 95.44 182 VAL A N 1
ATOM 1529 C CA . VAL A 1 182 ? 10.870 -2.258 -18.915 1.00 95.44 182 VAL A CA 1
ATOM 1530 C C . VAL A 1 182 ? 11.020 -1.544 -20.257 1.00 95.44 182 VAL A C 1
ATOM 1532 O O . VAL A 1 182 ? 11.405 -2.176 -21.239 1.00 95.44 182 VAL A O 1
ATOM 1535 N N . ALA A 1 183 ? 10.780 -0.231 -20.304 1.00 97.00 183 ALA A N 1
ATOM 1536 C CA . ALA A 1 183 ? 10.924 0.557 -21.523 1.00 97.00 183 ALA A CA 1
ATOM 1537 C C . ALA A 1 183 ? 12.370 0.557 -22.044 1.00 97.00 183 ALA A C 1
ATOM 1539 O O . ALA A 1 183 ? 12.589 0.298 -23.224 1.00 97.00 183 ALA A O 1
ATOM 1540 N N . LEU A 1 184 ? 13.365 0.795 -21.181 1.00 96.94 184 LEU A N 1
ATOM 1541 C CA . LEU A 1 184 ? 14.779 0.807 -21.578 1.00 96.94 184 LEU A CA 1
ATOM 1542 C C . LEU A 1 184 ? 15.240 -0.558 -22.094 1.00 96.94 184 LEU A C 1
ATOM 1544 O O . LEU A 1 184 ? 15.913 -0.622 -23.121 1.00 96.94 184 LEU A O 1
ATOM 1548 N N . ILE A 1 185 ? 14.842 -1.646 -21.425 1.00 95.94 185 ILE A N 1
ATOM 1549 C CA . ILE A 1 185 ? 15.129 -3.010 -21.886 1.00 95.94 185 ILE A CA 1
ATOM 1550 C C . ILE A 1 185 ? 14.479 -3.248 -23.252 1.00 95.94 185 ILE A C 1
ATOM 1552 O O . ILE A 1 185 ? 15.142 -3.727 -24.170 1.00 95.94 185 ILE A O 1
ATOM 1556 N N . PHE A 1 186 ? 13.210 -2.868 -23.417 1.00 96.88 186 PHE A N 1
ATOM 1557 C CA . PHE A 1 186 ? 12.489 -3.024 -24.678 1.00 96.88 186 PHE A CA 1
ATOM 1558 C C . PHE A 1 186 ? 13.147 -2.246 -25.827 1.00 96.88 186 PHE A C 1
ATOM 1560 O O . PHE A 1 186 ? 13.344 -2.807 -26.905 1.00 96.88 186 PHE A O 1
ATOM 1567 N N . PHE A 1 187 ? 13.541 -0.987 -25.606 1.00 96.00 187 PHE A N 1
ATOM 1568 C CA . PHE A 1 187 ? 14.250 -0.185 -26.607 1.00 96.00 187 PHE A CA 1
ATOM 1569 C C . PHE A 1 187 ? 15.637 -0.745 -26.926 1.00 96.00 187 PHE A C 1
ATOM 1571 O O . PHE A 1 187 ? 16.000 -0.812 -28.099 1.00 96.00 187 PHE A O 1
ATOM 1578 N N . GLY A 1 188 ? 16.386 -1.202 -25.918 1.00 94.69 188 GLY A N 1
ATOM 1579 C CA . GLY A 1 188 ? 17.689 -1.837 -26.116 1.00 94.69 188 GLY A CA 1
ATOM 1580 C C . GLY A 1 188 ? 17.590 -3.108 -26.960 1.00 94.69 188 GLY A C 1
ATOM 1581 O O . GLY A 1 188 ? 18.310 -3.247 -27.947 1.00 94.69 188 GLY A O 1
ATOM 1582 N N . ILE A 1 189 ? 16.645 -3.997 -26.636 1.00 94.88 189 ILE A N 1
ATOM 1583 C CA . ILE A 1 189 ? 16.389 -5.217 -27.415 1.00 94.88 189 ILE A CA 1
ATOM 1584 C C . ILE A 1 189 ? 15.924 -4.864 -28.831 1.00 94.88 189 ILE A C 1
ATOM 1586 O O . ILE A 1 189 ? 16.427 -5.429 -29.796 1.00 94.88 189 ILE A O 1
ATOM 1590 N N . SER A 1 190 ? 15.008 -3.906 -28.984 1.00 94.31 190 SER A N 1
ATOM 1591 C CA . SER A 1 190 ? 14.505 -3.498 -30.303 1.00 94.31 190 SER A CA 1
ATOM 1592 C C . SER A 1 190 ? 15.611 -2.912 -31.186 1.00 94.31 190 SER A C 1
ATOM 1594 O O . SER A 1 190 ? 15.687 -3.241 -32.367 1.00 94.31 190 SER A O 1
ATOM 1596 N N . ALA A 1 191 ? 16.505 -2.095 -30.620 1.00 93.00 191 ALA A N 1
ATOM 1597 C CA . ALA A 1 191 ? 17.664 -1.551 -31.326 1.00 93.00 191 ALA A CA 1
ATOM 1598 C C . ALA A 1 191 ? 18.660 -2.649 -31.730 1.00 93.00 191 ALA A C 1
ATOM 1600 O O . ALA A 1 191 ? 19.191 -2.626 -32.844 1.00 93.00 191 ALA A O 1
ATOM 1601 N N . PHE A 1 192 ? 18.881 -3.634 -30.857 1.00 92.94 192 PHE A N 1
ATOM 1602 C CA . PHE A 1 192 ? 19.707 -4.798 -31.162 1.00 92.94 192 PHE A CA 1
ATOM 1603 C C . PHE A 1 192 ? 19.125 -5.611 -32.325 1.00 92.94 192 PHE A C 1
ATOM 1605 O O . PHE A 1 192 ? 19.821 -5.865 -33.307 1.00 92.94 192 PHE A O 1
ATOM 1612 N N . LEU A 1 193 ? 17.832 -5.949 -32.257 1.00 94.06 193 LEU A N 1
ATOM 1613 C CA . LEU A 1 193 ? 17.128 -6.670 -33.319 1.00 94.06 193 LEU A CA 1
ATOM 1614 C C . LEU A 1 193 ? 17.178 -5.897 -34.644 1.00 94.06 193 LEU A C 1
ATOM 1616 O O . LEU A 1 193 ? 17.529 -6.471 -35.669 1.00 94.06 193 LEU A O 1
ATOM 1620 N N . ALA A 1 194 ? 16.899 -4.591 -34.629 1.00 92.69 194 ALA A N 1
ATOM 1621 C CA . ALA A 1 194 ? 16.976 -3.757 -35.827 1.00 92.69 194 ALA A CA 1
ATOM 1622 C C . ALA A 1 194 ? 18.389 -3.735 -36.436 1.00 92.69 194 ALA A C 1
ATOM 1624 O O . ALA A 1 194 ? 18.531 -3.828 -37.652 1.00 92.69 194 ALA A O 1
ATOM 1625 N N . GLY A 1 195 ? 19.437 -3.676 -35.609 1.00 91.75 195 GLY A N 1
ATOM 1626 C CA . GLY A 1 195 ? 20.820 -3.753 -36.088 1.00 91.75 195 GLY A CA 1
ATOM 1627 C C . GLY A 1 195 ? 21.146 -5.072 -36.787 1.00 91.75 195 GLY A C 1
ATOM 1628 O O . GLY A 1 195 ? 21.843 -5.065 -37.796 1.00 91.75 195 GLY A O 1
ATOM 1629 N N . MET A 1 196 ? 20.589 -6.191 -36.305 1.00 92.06 196 MET A N 1
ATOM 1630 C CA . MET A 1 196 ? 20.767 -7.499 -36.946 1.00 92.06 196 MET A CA 1
ATOM 1631 C C . MET A 1 196 ? 20.053 -7.613 -38.300 1.00 92.06 196 MET A C 1
ATOM 1633 O O . MET A 1 196 ? 20.574 -8.275 -39.191 1.00 92.06 196 MET A O 1
ATOM 1637 N N . PHE A 1 197 ? 18.877 -6.996 -38.467 1.00 93.38 197 PHE A N 1
ATOM 1638 C CA . PHE A 1 197 ? 18.078 -7.123 -39.697 1.00 93.38 197 PHE A CA 1
ATOM 1639 C C . PHE A 1 197 ? 18.384 -6.070 -40.770 1.00 93.38 197 PHE A C 1
ATOM 1641 O O . PHE A 1 197 ? 18.168 -6.341 -41.947 1.00 93.38 197 PHE A O 1
ATOM 1648 N N . PHE A 1 198 ? 18.856 -4.880 -40.388 1.00 90.50 198 PHE A N 1
ATOM 1649 C CA . PHE A 1 198 ? 19.023 -3.742 -41.305 1.00 90.50 198 PHE A CA 1
ATOM 1650 C C . PHE A 1 198 ? 20.485 -3.305 -41.495 1.00 90.50 198 PHE A C 1
ATOM 1652 O O . PHE A 1 198 ? 20.721 -2.196 -41.967 1.00 90.50 198 PHE A O 1
ATOM 1659 N N . GLU A 1 199 ? 21.459 -4.133 -41.091 1.00 83.94 199 GLU A N 1
ATOM 1660 C CA . GLU A 1 199 ? 22.910 -3.849 -41.169 1.00 83.94 199 GLU A CA 1
ATOM 1661 C C . GLU A 1 199 ? 23.321 -2.496 -40.544 1.00 83.94 199 GLU A C 1
ATOM 1663 O O . GLU A 1 199 ? 24.352 -1.904 -40.866 1.00 83.94 199 GLU A O 1
ATOM 1668 N N . PHE A 1 200 ? 22.513 -1.988 -39.610 1.00 82.12 200 PHE A N 1
ATOM 1669 C CA . PHE A 1 200 ? 22.774 -0.741 -38.906 1.00 82.12 200 PHE A CA 1
ATOM 1670 C C . PHE A 1 200 ? 23.699 -1.005 -37.713 1.00 82.12 200 PHE A C 1
ATOM 1672 O O . PHE A 1 200 ? 23.443 -1.910 -36.917 1.00 82.12 200 PHE A O 1
ATOM 1679 N N . ASN A 1 201 ? 24.745 -0.192 -37.526 1.00 83.00 201 ASN A N 1
ATOM 1680 C CA . ASN A 1 201 ? 25.640 -0.309 -36.368 1.00 83.00 201 ASN A CA 1
ATOM 1681 C C . ASN A 1 201 ? 24.947 0.178 -35.076 1.00 83.00 201 ASN A C 1
ATOM 1683 O O . ASN A 1 201 ? 25.196 1.278 -34.582 1.00 83.00 201 ASN A O 1
ATOM 1687 N N . SER A 1 202 ? 24.040 -0.642 -34.535 1.00 90.62 202 SER A N 1
ATOM 1688 C CA . SER A 1 202 ? 23.221 -0.337 -33.354 1.00 90.62 202 SER A CA 1
ATOM 1689 C C . SER A 1 202 ? 23.889 -0.701 -32.025 1.00 90.62 202 SER A C 1
ATOM 1691 O O . SER A 1 202 ? 23.279 -0.526 -30.966 1.00 90.62 202 SER A O 1
ATOM 1693 N N . LEU A 1 203 ? 25.132 -1.196 -32.047 1.00 91.75 203 LEU A N 1
ATOM 1694 C CA . LEU A 1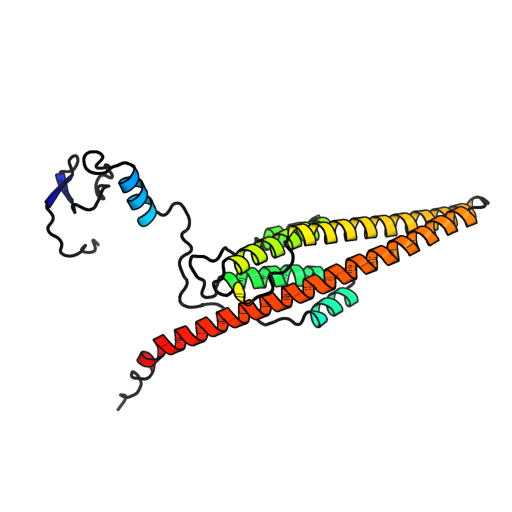 203 ? 25.815 -1.723 -30.862 1.00 91.75 203 LEU A CA 1
ATOM 1695 C C . LEU A 1 203 ? 25.934 -0.669 -29.753 1.00 91.75 203 LEU A C 1
ATOM 1697 O O . LEU A 1 203 ? 25.601 -0.944 -28.602 1.00 91.75 203 LEU A O 1
ATOM 1701 N N . TRP A 1 204 ? 26.323 0.558 -30.104 1.00 92.69 204 TRP A N 1
ATOM 1702 C CA . TRP A 1 204 ? 26.444 1.660 -29.144 1.00 92.69 204 TRP A CA 1
ATOM 1703 C C . TRP A 1 204 ? 25.102 2.088 -28.549 1.00 92.69 204 TRP A C 1
ATOM 1705 O O . TRP A 1 204 ? 25.012 2.342 -27.350 1.00 92.69 204 TRP A O 1
ATOM 1715 N N . ILE A 1 205 ? 24.050 2.123 -29.371 1.00 91.94 205 ILE A N 1
ATOM 1716 C CA . ILE A 1 205 ? 22.693 2.468 -28.930 1.00 91.94 205 ILE A CA 1
ATOM 1717 C C . ILE A 1 205 ? 22.186 1.404 -27.952 1.00 91.94 205 ILE A C 1
ATOM 1719 O O . ILE A 1 205 ? 21.722 1.729 -26.861 1.00 91.94 205 ILE A O 1
ATOM 1723 N N . THR A 1 206 ? 22.344 0.130 -28.315 1.00 93.25 206 THR A N 1
ATOM 1724 C CA . THR A 1 206 ? 21.990 -1.018 -27.471 1.00 93.25 206 THR A CA 1
ATOM 1725 C C . THR A 1 206 ? 22.718 -0.949 -26.130 1.00 93.25 206 THR A C 1
ATOM 1727 O O . THR A 1 206 ? 22.087 -1.043 -25.078 1.00 93.25 206 THR A O 1
ATOM 1730 N N . LEU A 1 207 ? 24.035 -0.724 -26.153 1.00 94.50 207 LEU A N 1
ATOM 1731 C CA . LEU A 1 207 ? 24.852 -0.636 -24.946 1.00 94.50 207 LEU A CA 1
ATOM 1732 C C . LEU A 1 207 ? 24.393 0.506 -24.029 1.00 94.50 207 LEU A C 1
ATOM 1734 O O . LEU A 1 207 ? 24.282 0.307 -22.821 1.00 94.50 207 LEU A O 1
ATOM 1738 N N . LEU A 1 208 ? 24.068 1.676 -24.590 1.00 96.06 208 LEU A N 1
ATOM 1739 C CA . LEU A 1 208 ? 23.572 2.823 -23.828 1.00 96.06 208 LEU A CA 1
ATOM 1740 C C . LEU A 1 208 ? 22.249 2.503 -23.118 1.00 96.06 208 LEU A C 1
ATOM 1742 O O . LEU A 1 208 ? 22.114 2.786 -21.925 1.00 96.06 208 LEU A O 1
ATOM 1746 N N . PHE A 1 209 ? 21.299 1.867 -23.810 1.00 95.62 209 PHE A N 1
ATOM 1747 C CA . PHE A 1 209 ? 20.033 1.446 -23.202 1.00 95.62 209 PHE A CA 1
ATOM 1748 C C . PHE A 1 209 ? 20.231 0.384 -22.114 1.00 95.62 209 PHE A C 1
ATOM 1750 O O . PHE A 1 209 ? 19.600 0.474 -21.059 1.00 95.62 209 PHE A O 1
ATOM 1757 N N . LEU A 1 210 ? 21.134 -0.581 -22.316 1.00 92.69 210 LEU A N 1
ATOM 1758 C CA . LEU A 1 210 ? 21.429 -1.614 -21.321 1.00 92.69 210 LEU A CA 1
ATOM 1759 C C . LEU A 1 210 ? 22.114 -1.038 -20.074 1.00 92.69 210 LEU A C 1
ATOM 1761 O O . LEU A 1 210 ? 21.702 -1.360 -18.959 1.00 92.69 210 LEU A O 1
ATOM 1765 N N . ILE A 1 211 ? 23.084 -0.131 -20.232 1.00 96.44 211 ILE A N 1
ATOM 1766 C CA . ILE A 1 211 ? 23.712 0.575 -19.102 1.00 96.44 211 ILE A CA 1
ATOM 1767 C C . ILE A 1 211 ? 22.662 1.395 -18.345 1.00 96.44 211 ILE A C 1
ATOM 1769 O O . ILE A 1 211 ? 22.571 1.299 -17.120 1.00 96.44 211 ILE A O 1
ATOM 1773 N N . GLY A 1 212 ? 21.823 2.146 -19.067 1.00 96.88 212 GLY A N 1
ATOM 1774 C CA . GLY A 1 212 ? 20.709 2.886 -18.475 1.00 96.88 212 GLY A CA 1
ATOM 1775 C C . GLY A 1 212 ? 19.764 1.975 -17.688 1.00 96.88 212 GLY A C 1
ATOM 1776 O O . GLY A 1 212 ? 19.410 2.287 -16.552 1.00 96.88 212 GLY A O 1
ATOM 1777 N N . SER A 1 213 ? 19.411 0.812 -18.245 1.00 96.56 213 SER A N 1
ATOM 1778 C CA . SER A 1 213 ? 18.558 -0.168 -17.566 1.00 96.56 213 SER A CA 1
ATOM 1779 C C . SER A 1 213 ? 19.200 -0.707 -16.283 1.00 96.56 213 SER A C 1
ATOM 1781 O O . SER A 1 213 ? 18.521 -0.815 -15.265 1.00 96.56 213 SER A O 1
ATOM 1783 N N . GLY A 1 214 ? 20.517 -0.948 -16.284 1.00 97.00 214 GLY A N 1
ATOM 1784 C CA . GLY A 1 214 ? 21.262 -1.375 -15.101 1.00 97.00 214 GLY A CA 1
ATOM 1785 C C . GLY A 1 214 ? 21.224 -0.336 -13.978 1.00 97.00 214 GLY A C 1
ATOM 1786 O O . GLY A 1 214 ? 20.976 -0.683 -12.824 1.00 97.00 214 GLY A O 1
ATOM 1787 N N . LEU A 1 215 ? 21.389 0.949 -14.308 1.00 97.50 215 LEU A N 1
ATOM 1788 C CA . LEU A 1 215 ? 21.303 2.035 -13.324 1.00 97.50 215 LEU A CA 1
ATOM 1789 C C . LEU A 1 215 ? 19.894 2.154 -12.721 1.00 97.50 215 LEU A C 1
ATOM 1791 O O . LEU A 1 215 ? 19.749 2.270 -11.501 1.00 97.50 215 LEU A O 1
ATOM 1795 N N . ILE A 1 216 ? 18.852 2.077 -13.556 1.00 97.69 216 ILE A N 1
ATOM 1796 C CA . ILE A 1 216 ? 17.458 2.100 -13.090 1.00 97.69 216 ILE A CA 1
ATOM 1797 C C . ILE A 1 216 ? 17.141 0.872 -12.233 1.00 97.69 216 ILE A C 1
ATOM 1799 O O . ILE A 1 216 ? 16.445 1.004 -11.227 1.00 97.69 216 ILE A O 1
ATOM 1803 N N . LEU A 1 217 ? 17.680 -0.302 -12.572 1.00 96.75 217 LEU A N 1
ATOM 1804 C CA . LEU A 1 217 ? 17.500 -1.525 -11.793 1.00 96.75 217 LEU A CA 1
ATOM 1805 C C . LEU A 1 217 ? 18.072 -1.388 -10.375 1.00 96.75 217 LEU A C 1
ATOM 1807 O O . LEU A 1 217 ? 17.407 -1.760 -9.408 1.00 96.75 217 LEU A O 1
ATOM 1811 N N . VAL A 1 218 ? 19.269 -0.812 -10.227 1.00 97.44 218 VAL A N 1
ATOM 1812 C CA . VAL A 1 218 ? 19.867 -0.550 -8.905 1.00 97.44 218 VAL A CA 1
ATOM 1813 C C . VAL A 1 218 ? 18.975 0.383 -8.086 1.00 97.44 218 VAL A C 1
ATOM 1815 O O . VAL A 1 218 ? 18.653 0.076 -6.937 1.00 97.44 218 VAL A O 1
ATOM 1818 N N . LEU A 1 219 ? 18.520 1.492 -8.676 1.00 97.19 219 LEU A N 1
ATOM 1819 C CA . LEU A 1 219 ? 17.633 2.435 -7.993 1.00 97.19 219 LEU A CA 1
ATOM 1820 C C . LEU A 1 219 ? 16.288 1.791 -7.617 1.00 97.19 219 LEU A C 1
ATOM 1822 O O . LEU A 1 219 ? 15.790 2.004 -6.512 1.00 97.19 219 LEU A O 1
ATOM 1826 N N . TYR A 1 220 ? 15.730 0.963 -8.502 1.00 96.00 220 TYR A N 1
ATOM 1827 C CA . TYR A 1 220 ? 14.520 0.186 -8.242 1.00 96.00 220 TYR A CA 1
ATOM 1828 C C . TYR A 1 220 ? 14.686 -0.711 -7.011 1.00 96.00 220 TYR A C 1
ATOM 1830 O O . TYR A 1 220 ? 13.834 -0.685 -6.122 1.00 96.00 220 TYR A O 1
ATOM 1838 N N . PHE A 1 221 ? 15.795 -1.453 -6.910 1.00 95.06 221 PHE A N 1
ATOM 1839 C CA . PHE A 1 221 ? 16.063 -2.306 -5.752 1.00 95.06 221 PHE A CA 1
ATOM 1840 C C . PHE A 1 221 ? 16.245 -1.513 -4.459 1.00 95.06 221 PHE A C 1
ATOM 1842 O O . PHE A 1 221 ? 15.730 -1.932 -3.425 1.00 95.06 221 PHE A O 1
ATOM 1849 N N . LEU A 1 222 ? 16.912 -0.357 -4.499 1.00 96.31 222 LEU A N 1
ATOM 1850 C CA . LEU A 1 222 ? 17.040 0.507 -3.322 1.00 96.31 222 LEU A CA 1
ATOM 1851 C C . LEU A 1 222 ? 15.666 0.957 -2.805 1.00 96.31 222 LEU A C 1
ATOM 1853 O O . LEU A 1 222 ? 15.379 0.821 -1.616 1.00 96.31 222 LEU A O 1
ATOM 1857 N N . VAL A 1 223 ? 14.789 1.430 -3.696 1.00 95.00 223 VAL A N 1
ATOM 1858 C CA . VAL A 1 223 ? 13.415 1.819 -3.332 1.00 95.00 223 VAL A CA 1
ATOM 1859 C C . VAL A 1 223 ? 12.620 0.613 -2.828 1.00 95.00 223 VAL A C 1
ATOM 1861 O O . VAL A 1 223 ? 11.903 0.721 -1.833 1.00 95.00 223 VAL A O 1
ATOM 1864 N N . HIS A 1 224 ? 12.774 -0.549 -3.463 1.00 92.69 224 HIS A N 1
ATOM 1865 C CA . HIS A 1 224 ? 12.107 -1.777 -3.048 1.00 92.69 224 HIS A CA 1
ATOM 1866 C C . HIS A 1 224 ? 12.507 -2.207 -1.630 1.00 92.69 224 HIS A C 1
ATOM 1868 O O . HIS A 1 224 ? 11.639 -2.503 -0.813 1.00 92.69 224 HIS A O 1
ATOM 1874 N N . ILE A 1 225 ? 13.803 -2.176 -1.305 1.00 92.44 225 ILE A N 1
ATOM 1875 C CA . ILE A 1 225 ? 14.313 -2.498 0.036 1.00 92.44 225 ILE A CA 1
ATOM 1876 C C . ILE A 1 225 ? 13.704 -1.562 1.085 1.00 92.44 225 ILE A C 1
ATOM 1878 O O . ILE A 1 225 ? 13.279 -2.028 2.142 1.00 92.44 225 ILE A O 1
ATOM 1882 N N . LEU A 1 226 ? 13.603 -0.261 0.795 1.00 92.50 226 LEU A N 1
ATOM 1883 C CA . LEU A 1 226 ? 12.954 0.689 1.702 1.00 92.50 226 LEU A CA 1
ATOM 1884 C C . LEU A 1 226 ? 11.487 0.317 1.951 1.00 92.50 226 LEU A C 1
ATOM 1886 O O . LEU A 1 226 ? 11.051 0.278 3.099 1.00 92.50 226 LEU A O 1
ATOM 1890 N N . ILE A 1 227 ? 10.736 -0.015 0.898 1.00 91.00 227 ILE A N 1
ATOM 1891 C CA . ILE A 1 227 ? 9.336 -0.452 1.014 1.00 91.00 227 ILE A CA 1
ATOM 1892 C C . ILE A 1 227 ? 9.222 -1.719 1.871 1.00 91.00 227 ILE A C 1
ATOM 1894 O O . ILE A 1 227 ? 8.358 -1.781 2.742 1.00 91.00 227 ILE A O 1
ATOM 1898 N N . VAL A 1 228 ? 10.108 -2.698 1.673 1.00 89.50 228 VAL A N 1
ATOM 1899 C CA . VAL A 1 228 ? 10.157 -3.944 2.457 1.00 89.50 228 VAL A CA 1
ATOM 1900 C C . VAL A 1 228 ? 10.401 -3.665 3.941 1.00 89.50 228 VAL A C 1
ATOM 1902 O O . VAL A 1 228 ? 9.711 -4.229 4.790 1.00 89.50 228 VAL A O 1
ATOM 1905 N N . ILE A 1 229 ? 11.342 -2.773 4.270 1.00 89.88 229 ILE A N 1
ATOM 1906 C CA . ILE A 1 229 ? 11.611 -2.368 5.658 1.00 89.88 229 ILE A CA 1
ATOM 1907 C C . ILE A 1 229 ? 10.356 -1.748 6.282 1.00 89.88 229 ILE A C 1
ATOM 1909 O O . ILE A 1 229 ? 9.964 -2.139 7.383 1.00 89.88 229 ILE A O 1
ATOM 1913 N N . PHE A 1 230 ? 9.689 -0.837 5.569 1.00 87.44 230 PHE A N 1
ATOM 1914 C CA . PHE A 1 230 ? 8.486 -0.181 6.081 1.00 87.44 230 PHE A CA 1
ATOM 1915 C C . PHE A 1 230 ? 7.300 -1.134 6.227 1.00 87.44 230 PHE A C 1
ATOM 1917 O O . PHE A 1 230 ? 6.612 -1.078 7.244 1.00 87.44 230 PHE A O 1
ATOM 1924 N N . GLU A 1 231 ? 7.067 -2.031 5.267 1.00 87.19 231 GLU A N 1
ATOM 1925 C CA . GLU A 1 231 ? 6.036 -3.071 5.383 1.00 87.19 231 GLU A CA 1
ATOM 1926 C C . GLU A 1 231 ? 6.267 -3.945 6.620 1.00 87.19 231 GLU A C 1
ATOM 1928 O O . GLU A 1 231 ? 5.326 -4.222 7.366 1.00 87.19 231 GLU A O 1
ATOM 1933 N N . ARG A 1 232 ? 7.521 -4.344 6.872 1.00 88.25 232 ARG A N 1
ATOM 1934 C CA . ARG A 1 232 ? 7.880 -5.154 8.039 1.00 88.25 232 ARG A CA 1
ATOM 1935 C C . ARG A 1 232 ? 7.588 -4.425 9.349 1.00 88.25 232 ARG A C 1
ATOM 1937 O O . ARG A 1 232 ? 6.985 -5.016 10.246 1.00 88.25 232 ARG A O 1
ATOM 1944 N N . GLU A 1 233 ? 8.013 -3.168 9.473 1.00 87.25 233 GLU A N 1
ATOM 1945 C CA . GLU A 1 233 ? 7.735 -2.359 10.666 1.00 87.25 233 GLU A CA 1
ATOM 1946 C C . GLU A 1 233 ? 6.229 -2.217 10.893 1.00 87.25 233 GLU A C 1
ATOM 1948 O O . GLU A 1 233 ? 5.737 -2.451 11.997 1.00 87.25 233 GLU A O 1
ATOM 1953 N N . TRP A 1 234 ? 5.478 -1.914 9.836 1.00 86.69 234 TRP A N 1
ATOM 1954 C CA . TRP A 1 234 ? 4.030 -1.781 9.913 1.00 86.69 234 TRP A CA 1
ATOM 1955 C C . TRP A 1 234 ? 3.322 -3.068 10.319 1.00 86.69 234 TRP A C 1
ATOM 1957 O O . TRP A 1 234 ? 2.420 -3.027 11.158 1.00 86.69 234 TRP A O 1
ATOM 1967 N N . GLN A 1 235 ? 3.729 -4.206 9.758 1.00 87.19 235 GLN A N 1
ATOM 1968 C CA . GLN A 1 235 ? 3.163 -5.500 10.123 1.00 87.19 235 GLN A CA 1
ATOM 1969 C C . GLN A 1 235 ? 3.449 -5.832 11.592 1.00 87.19 235 GLN A C 1
ATOM 1971 O O . GLN A 1 235 ? 2.563 -6.330 12.284 1.00 87.19 235 GLN A O 1
ATOM 1976 N N . SER A 1 236 ? 4.653 -5.520 12.084 1.00 87.06 236 SER A N 1
ATOM 1977 C CA . SER A 1 236 ? 5.005 -5.698 13.497 1.00 87.06 236 SER A CA 1
ATOM 1978 C C . SER A 1 236 ? 4.099 -4.869 14.404 1.00 87.06 236 SER A C 1
ATOM 1980 O O . SER A 1 236 ? 3.495 -5.406 15.326 1.00 87.06 236 SER A O 1
ATOM 1982 N N . ILE A 1 237 ? 3.945 -3.578 14.102 1.00 86.50 237 ILE A N 1
ATOM 1983 C CA . ILE A 1 237 ? 3.129 -2.655 14.898 1.00 86.50 237 ILE A CA 1
ATOM 1984 C C . ILE A 1 237 ? 1.659 -3.089 14.896 1.00 86.50 237 ILE A C 1
ATOM 1986 O O . ILE A 1 237 ? 0.997 -3.061 15.933 1.00 86.50 237 ILE A O 1
ATOM 1990 N N . PHE A 1 238 ? 1.141 -3.518 13.744 1.00 86.50 238 PHE A N 1
ATOM 1991 C CA . PHE A 1 238 ? -0.224 -4.026 13.648 1.00 86.50 238 PHE A CA 1
ATOM 1992 C C . PHE A 1 238 ? -0.418 -5.312 14.460 1.00 86.50 238 PHE A C 1
ATOM 1994 O O . PHE A 1 238 ? -1.396 -5.426 15.198 1.00 86.50 238 PHE A O 1
ATOM 2001 N N . ASN A 1 239 ? 0.528 -6.252 14.383 1.00 86.38 239 ASN A N 1
ATOM 2002 C CA . ASN A 1 239 ? 0.501 -7.477 15.181 1.00 86.38 239 ASN A CA 1
ATOM 2003 C C . ASN A 1 239 ? 0.521 -7.164 16.691 1.00 86.38 239 ASN A C 1
ATOM 2005 O O . ASN A 1 239 ? -0.278 -7.730 17.439 1.00 86.38 239 ASN A O 1
ATOM 2009 N N . ASP A 1 240 ? 1.374 -6.238 17.138 1.00 85.88 240 ASP A N 1
ATOM 2010 C CA . ASP A 1 240 ? 1.450 -5.813 18.543 1.00 85.88 240 ASP A CA 1
ATOM 2011 C C . ASP A 1 240 ? 0.137 -5.176 19.019 1.00 85.88 240 ASP A C 1
ATOM 2013 O O . ASP A 1 240 ? -0.334 -5.441 20.132 1.00 85.88 240 ASP A O 1
ATOM 2017 N N . HIS A 1 241 ? -0.491 -4.372 18.156 1.00 85.62 241 HIS A N 1
ATOM 2018 C CA . HIS A 1 241 ? -1.791 -3.756 18.415 1.00 85.62 241 HIS A CA 1
ATOM 2019 C C . HIS A 1 241 ? -2.907 -4.798 18.555 1.00 85.62 241 HIS A C 1
ATOM 2021 O O . HIS A 1 241 ? -3.686 -4.758 19.510 1.00 85.62 241 HIS A O 1
ATOM 2027 N N . ILE A 1 242 ? -2.946 -5.791 17.663 1.00 84.56 242 ILE A N 1
ATOM 2028 C CA . ILE A 1 242 ? -3.882 -6.921 17.748 1.00 84.56 242 ILE A CA 1
ATOM 2029 C C . ILE A 1 242 ? -3.697 -7.680 19.070 1.00 84.56 242 ILE A C 1
ATOM 2031 O O . ILE A 1 242 ? -4.675 -7.965 19.767 1.00 84.56 242 ILE A O 1
ATOM 2035 N N . ILE A 1 243 ? -2.452 -7.997 19.444 1.00 84.81 243 ILE A N 1
ATOM 2036 C CA . ILE A 1 243 ? -2.147 -8.707 20.696 1.00 84.81 243 ILE A CA 1
ATOM 2037 C C . ILE A 1 243 ? -2.665 -7.914 21.900 1.00 84.81 243 ILE A C 1
ATOM 2039 O O . ILE A 1 243 ? -3.252 -8.498 22.814 1.00 84.81 243 ILE A O 1
ATOM 2043 N N . TRP A 1 244 ? -2.491 -6.592 21.899 1.00 84.31 244 TRP A N 1
ATOM 2044 C CA . TRP A 1 244 ? -2.997 -5.725 22.959 1.00 84.31 244 TRP A CA 1
ATOM 2045 C C . TRP A 1 244 ? -4.527 -5.787 23.090 1.00 84.31 244 TRP A C 1
ATOM 2047 O O . TRP A 1 244 ? -5.027 -6.002 24.198 1.00 84.31 244 TRP A O 1
ATOM 2057 N N . HIS A 1 245 ? -5.276 -5.697 21.985 1.00 81.44 245 HIS A N 1
ATOM 2058 C CA . HIS A 1 245 ? -6.739 -5.836 22.017 1.00 81.44 245 HIS A CA 1
ATOM 2059 C C . HIS A 1 245 ? -7.189 -7.217 22.513 1.00 81.44 245 HIS A C 1
ATOM 2061 O O . HIS A 1 245 ? -8.111 -7.311 23.325 1.00 81.44 245 HIS A O 1
ATOM 2067 N N . MET A 1 246 ? -6.506 -8.293 22.108 1.00 80.50 246 MET A N 1
ATOM 2068 C CA . MET A 1 246 ? -6.796 -9.645 22.607 1.00 80.50 246 MET A CA 1
ATOM 2069 C C . MET A 1 246 ? -6.556 -9.778 24.117 1.00 80.50 246 MET A C 1
ATOM 2071 O O . MET A 1 246 ? -7.302 -10.468 24.812 1.00 80.50 246 MET A O 1
ATOM 2075 N N . GLN A 1 247 ? -5.519 -9.126 24.649 1.00 82.00 247 GLN A N 1
ATOM 2076 C CA . GLN A 1 247 ? -5.244 -9.120 26.087 1.00 82.00 247 GLN A CA 1
ATOM 2077 C C . GLN A 1 247 ? -6.294 -8.324 26.872 1.00 82.00 247 GLN A C 1
ATOM 2079 O O . GLN A 1 247 ? -6.667 -8.731 27.973 1.00 82.00 247 GLN A O 1
ATOM 2084 N N . LEU A 1 248 ? -6.778 -7.205 26.324 1.00 76.06 248 LEU A N 1
ATOM 2085 C CA . LEU A 1 248 ? -7.877 -6.441 26.919 1.00 76.06 248 LEU A CA 1
ATOM 2086 C C . LEU A 1 248 ? -9.162 -7.261 26.986 1.00 76.06 248 LEU A C 1
ATOM 2088 O O . LEU A 1 248 ? -9.840 -7.257 28.011 1.00 76.06 248 LEU A O 1
ATOM 2092 N N . GLU A 1 249 ? -9.470 -7.995 25.922 1.00 72.19 249 GLU A N 1
ATOM 2093 C CA . GLU A 1 249 ? -10.608 -8.904 25.898 1.00 72.19 249 GLU A CA 1
ATOM 2094 C C . GLU A 1 249 ? -10.493 -9.971 26.994 1.00 72.19 249 GLU A C 1
ATOM 2096 O O . GLU A 1 249 ? -11.412 -10.127 27.795 1.00 72.19 249 GLU A O 1
ATOM 2101 N N . ALA A 1 250 ? -9.338 -10.638 27.103 1.00 73.31 250 ALA A N 1
ATOM 2102 C CA . ALA A 1 250 ? -9.102 -11.651 28.131 1.00 73.31 250 ALA A CA 1
ATOM 2103 C C . ALA A 1 250 ? -9.263 -11.097 29.561 1.00 73.31 250 ALA A C 1
ATOM 2105 O O . ALA A 1 250 ? -9.841 -11.767 30.418 1.00 73.31 250 ALA A O 1
ATOM 2106 N N . LYS A 1 251 ? -8.798 -9.863 29.811 1.00 74.56 251 LYS A N 1
ATOM 2107 C CA . LYS A 1 251 ? -8.974 -9.170 31.100 1.00 74.56 251 LYS A CA 1
ATOM 2108 C C . LYS A 1 251 ? -10.431 -8.810 31.378 1.00 74.56 251 LYS A C 1
ATOM 2110 O O . LYS A 1 251 ? -10.895 -8.977 32.498 1.00 74.56 251 LYS A O 1
ATOM 2115 N N . ASN A 1 252 ? -11.170 -8.332 30.380 1.00 70.06 252 ASN A N 1
ATOM 2116 C CA . ASN A 1 252 ? -12.585 -8.018 30.564 1.00 70.06 252 ASN A CA 1
ATOM 2117 C C . ASN A 1 252 ? -13.380 -9.295 30.864 1.00 70.06 252 ASN A C 1
ATOM 2119 O O . ASN A 1 252 ? -14.152 -9.326 31.818 1.00 70.06 252 ASN A O 1
ATOM 2123 N N . VAL A 1 253 ? -13.133 -10.383 30.127 1.00 64.31 253 VAL A N 1
ATOM 2124 C CA . VAL A 1 253 ? -13.782 -11.679 30.377 1.00 64.31 253 VAL A CA 1
ATOM 2125 C C . VAL A 1 253 ? -13.473 -12.198 31.784 1.00 64.31 253 VAL A C 1
ATOM 2127 O O . VAL A 1 253 ? -14.385 -12.675 32.454 1.00 64.31 253 VAL A O 1
ATOM 2130 N N . SER A 1 254 ? -12.237 -12.073 32.283 1.00 62.53 254 SER A N 1
ATOM 2131 C CA . SER A 1 254 ? -11.897 -12.537 33.637 1.00 62.53 254 SER A CA 1
ATOM 2132 C C . SER A 1 254 ? -12.544 -11.715 34.757 1.00 62.53 254 SER A C 1
ATOM 2134 O O . SER A 1 254 ? -12.812 -12.275 35.815 1.00 62.53 254 SER A O 1
ATOM 2136 N N . ILE A 1 255 ? -12.846 -10.431 34.525 1.00 59.66 255 ILE A N 1
ATOM 2137 C CA . ILE A 1 255 ? -13.559 -9.558 35.475 1.00 59.66 255 ILE A CA 1
ATOM 2138 C C . ILE A 1 255 ? -15.065 -9.864 35.507 1.00 59.66 255 ILE A C 1
ATOM 2140 O O . ILE A 1 255 ? -15.679 -9.777 36.567 1.00 59.66 255 ILE A O 1
ATOM 2144 N N . PHE A 1 256 ? -15.664 -10.262 34.380 1.00 56.16 256 PHE A N 1
ATOM 2145 C CA . PHE A 1 256 ? -17.094 -10.607 34.306 1.00 56.16 256 PHE A CA 1
ATOM 2146 C C . PHE A 1 256 ? -17.395 -12.099 34.564 1.00 56.16 256 PHE A C 1
ATOM 2148 O O . PHE A 1 256 ? -18.539 -12.460 34.830 1.00 56.16 256 PHE A O 1
ATOM 2155 N N . SER A 1 257 ? -16.379 -12.967 34.537 1.00 51.47 257 SER A N 1
ATOM 2156 C CA . SER A 1 257 ? -16.466 -14.412 34.814 1.00 51.47 257 SER A CA 1
ATOM 2157 C C . SER A 1 257 ? -16.489 -14.867 36.297 1.00 51.47 257 SER A C 1
ATOM 2159 O O . SER A 1 257 ? -16.860 -16.022 36.523 1.00 51.47 257 SER A O 1
ATOM 2161 N N . PRO A 1 258 ? -16.196 -14.058 37.347 1.00 51.34 258 PRO A N 1
ATOM 2162 C CA . PRO A 1 258 ? -16.287 -14.545 38.730 1.00 51.34 258 PRO A CA 1
ATOM 2163 C C . PRO A 1 258 ? -17.705 -15.013 39.089 1.00 51.34 258 PRO A C 1
ATOM 2165 O O . PRO A 1 258 ? -17.866 -15.993 39.803 1.00 51.34 258 PRO A O 1
ATOM 2168 N N . LEU A 1 259 ? -18.730 -14.388 38.499 1.00 50.88 259 LEU A N 1
ATOM 2169 C CA . LEU A 1 259 ? -20.143 -14.734 38.697 1.00 50.88 259 LEU A CA 1
ATOM 2170 C C . LEU A 1 259 ? -20.588 -16.023 37.984 1.00 50.88 259 LEU A C 1
ATOM 2172 O O . LEU A 1 259 ? -21.653 -16.549 38.295 1.00 50.88 259 LEU A O 1
ATOM 2176 N N . ALA A 1 260 ? -19.802 -16.557 37.045 1.00 49.50 260 ALA A N 1
ATOM 2177 C CA . ALA A 1 260 ? -20.142 -17.792 36.333 1.00 49.50 260 ALA A CA 1
ATOM 2178 C C . ALA A 1 260 ? -19.603 -19.056 37.027 1.00 49.50 260 ALA A C 1
ATOM 2180 O O . ALA A 1 260 ? -20.100 -20.153 36.768 1.00 49.50 260 ALA A O 1
ATOM 2181 N N . LYS A 1 261 ? -18.612 -18.926 37.923 1.00 49.28 261 LYS A N 1
ATOM 2182 C CA . LYS A 1 261 ? -18.080 -20.068 38.687 1.00 49.28 261 LYS A CA 1
ATOM 2183 C C . LYS A 1 261 ? -18.975 -20.500 39.852 1.00 49.28 261 LYS A C 1
ATOM 2185 O O . LYS A 1 261 ? -18.936 -21.674 40.210 1.00 49.28 261 LYS A O 1
ATOM 2190 N N . ASP A 1 262 ? -19.844 -19.623 40.349 1.00 51.22 262 ASP A N 1
ATOM 2191 C CA . ASP A 1 262 ? -20.711 -19.929 41.498 1.00 51.22 262 ASP A CA 1
ATOM 2192 C C . ASP A 1 262 ? -22.054 -20.586 41.124 1.00 51.22 262 ASP A C 1
ATOM 2194 O O . ASP A 1 262 ? -22.795 -21.023 42.001 1.00 51.22 262 ASP A O 1
ATOM 2198 N N . ILE A 1 263 ? -22.374 -20.734 39.831 1.00 54.41 263 ILE A N 1
ATOM 2199 C CA . ILE A 1 263 ? -23.661 -21.314 39.389 1.00 54.41 263 ILE A CA 1
ATOM 2200 C C . ILE A 1 263 ? -23.596 -22.851 39.231 1.00 54.41 263 ILE A C 1
ATOM 2202 O O . ILE A 1 263 ? -24.632 -23.507 39.161 1.00 54.41 263 ILE A O 1
ATOM 2206 N N . ASN A 1 264 ? -22.407 -23.468 39.260 1.00 48.47 264 ASN A N 1
ATOM 2207 C CA . ASN A 1 264 ? -22.252 -24.928 39.117 1.00 48.47 264 ASN A CA 1
ATOM 2208 C C . ASN A 1 264 ? -22.009 -25.704 40.429 1.00 48.47 264 ASN A C 1
ATOM 2210 O O . ASN A 1 264 ? -21.792 -26.911 40.383 1.00 48.47 264 ASN A O 1
ATOM 2214 N N . TYR A 1 265 ? -22.127 -25.067 41.599 1.00 47.31 265 TYR A N 1
ATOM 2215 C CA . TYR A 1 265 ? -22.056 -25.732 42.913 1.00 47.31 265 TYR A CA 1
ATOM 2216 C C . TYR A 1 265 ? -23.438 -25.862 43.575 1.00 47.31 265 TYR A C 1
ATOM 2218 O O . TYR A 1 265 ? -23.635 -25.454 44.713 1.00 47.31 265 TYR A O 1
ATOM 2226 N N . LYS A 1 266 ? -24.431 -26.408 42.861 1.00 46.25 266 LYS A N 1
ATOM 2227 C CA . LYS A 1 266 ? -25.653 -26.987 43.462 1.00 46.25 266 LYS A CA 1
ATOM 2228 C C . LYS A 1 266 ? -26.452 -27.776 42.420 1.00 46.25 266 LYS A C 1
ATOM 2230 O O . LYS A 1 266 ? -27.529 -27.385 41.985 1.00 46.25 266 LYS A O 1
ATOM 2235 N N . LYS A 1 267 ? -25.910 -28.923 42.023 1.00 47.62 267 LYS A N 1
ATOM 2236 C CA . LYS A 1 267 ? -26.730 -30.082 41.659 1.00 47.62 267 LYS A CA 1
ATOM 2237 C C . LYS A 1 267 ? -26.326 -31.222 42.585 1.00 47.62 267 LYS A C 1
ATOM 2239 O O . LYS A 1 267 ? -25.389 -31.957 42.301 1.00 47.62 267 LYS A O 1
ATOM 2244 N N . THR A 1 268 ? -26.966 -31.213 43.753 1.00 49.69 268 THR A N 1
ATOM 2245 C CA . THR A 1 268 ? -27.322 -32.416 44.518 1.00 49.69 268 THR A CA 1
ATOM 2246 C C . THR A 1 268 ? -28.102 -33.383 43.649 1.00 49.69 268 THR A C 1
ATOM 2248 O O . THR A 1 268 ? -28.912 -32.872 42.838 1.00 49.69 268 THR A O 1
#

Sequence (268 aa):
MTKYFLGRPLNIACNNCKTPLQKDVPICPYCRVVRTDQYSRDELFDYLEEFFPTRLTHKKKPVSTAKRLKTRDFWEWYSFGIFTFGIGYYIYLLVTLKDMNDHWDYPHGSYETTTKNDLFTSFLLLLTTSFFGAIIIQYNRYQKLYTHILNAPRVGSLRVPLRGKSIFWLFVLQTILFLALVALIFFGISAFLAGMFFEFNSLWITLLFLIGSGLILVLYFLVHILIVIFEREWQSIFNDHIIWHMQLEAKNVSIFSPLAKDINYKKT

pLDDT: mean 80.82, std 14.31, range [32.06, 97.69]

Secondary structure (DSSP, 8-state):
-----------EE-TTT--EE-TT-SB-TTT--B-TTTS-HHHHHHHHHHHS-SS-------S--S--PPPPPHHHHHHHHHHTTTHHHHHHHHHHHHHHHHHTTS---TTPPP----HHHHHHHHHHHTHHHHHHHHHHHHHHHHHHHHTSTTGGGS-PPPPHHHHHHHHHHHHHHHHHHHHHHHHHHHHHHHHHHH----HHHHHHHHHHHHHHHHHHHHHHHHHHHHHHHHHHHHHHHHHHHHHHHHHHHHHHSHHHHTTSS---

Foldseek 3Di:
DDDDDDDDDQDDADPPPRHTDDPLDQADPPPRDGNVVNDDPVSVVVVCCVVPNPPPQPPFDLAAPADQDDQDDLVVLVVVCVVVVNPSVLVVLLVLLVSLQSLSRFGDDSQADRSHDDSVVLVVLCVPPPLVSSLVSQLSNQQNLLRRLVSDPPVVPAPRADHSVVLSVLSVLLVVLVVLLVVLQVQLVVLVVCCVPVVDPSVVVSVVSVVVSVVSVVVSVVSVVVSSVRVNSSSVRVSVVSVVSVVSNVVSCVVVCVVVVVPPPDDD

Radius of gyration: 30.03 Å; chains: 1; bounding box: 79×60×86 Å